Protein AF-A0A9W9YAL1-F1 (afdb_monomer_lite)

Sequence (301 aa):
MGSQQYKNELKLKDEQCEKLSRVRNELESELEELTASLFQEAHAMVRAAKVKQAAAEKRFKEANNKVDVLQAEVSALKHLVLTSTSSPGHSRGMGWRRHSTEHLSPCPDCDSYDCDAAVARFNGACLQGPRHAKNSLSEEPEVDVILFREFLQWMDERSVSHDQPFLARIYKEDVGPCLNFPNKELALAVHSAIENNTLMMETFTGKPVFRKCTLTGTSRFCLHRVKLSEKGDWYNLSRNSRVRIVAVCDFYTYVRYIQQGLVKADVTEIYWELMRLRSQMALARLGMESTVKVQRDSGHS

pLDDT: mean 82.98, std 19.13, range [31.69, 98.0]

Organism: NCBI:txid174260

Foldseek 3Di:
DVVVVVVVVVVVVVVVVVVVVVVVVVVVVVVVVVVVVVVVVVVVVVVVVVVVVVVVVVVVVVVVVVVVVVVVVVVVVVVVVVVVPPDPDDDDDDDDDDDDDDDFQADPQARDSPFPNSPPPDPDDGPCGDPPPPPPPPPDDDDDPVLLVLLVVCLVVLDPDCVRPNNVVLCVQFLVLLLDFPPPVVSVLLVVLLLVVAKDKDFDPDDFDFDQQPRHRDTDRFGMWMASHPPGDIGTHDPLNVQSSVLSSVLSVLSVCSSVVVDPDDSVVSVVVNVVSRVSRVQSSVVHHDPPPPPPPPPDD

Structure (mmCIF, N/CA/C/O backbone):
data_AF-A0A9W9YAL1-F1
#
_entry.id   AF-A0A9W9YAL1-F1
#
loop_
_atom_site.group_PDB
_atom_site.id
_atom_site.type_symbol
_atom_site.label_atom_id
_atom_site.label_alt_id
_atom_site.label_comp_id
_atom_site.label_asym_id
_atom_site.label_entity_id
_atom_site.label_seq_id
_atom_site.pdbx_PDB_ins_code
_atom_site.Cartn_x
_atom_site.Cartn_y
_atom_site.Cartn_z
_atom_site.occupancy
_atom_site.B_iso_or_equiv
_atom_site.auth_seq_id
_atom_site.auth_comp_id
_atom_site.auth_asym_id
_atom_site.auth_atom_id
_atom_site.pdbx_PDB_model_num
ATOM 1 N N . MET A 1 1 ? -18.094 -34.239 76.930 1.00 57.94 1 MET A N 1
ATOM 2 C CA . MET A 1 1 ? -17.095 -34.166 75.837 1.00 57.94 1 MET A CA 1
ATOM 3 C C . MET A 1 1 ? -17.529 -33.272 74.669 1.00 57.94 1 MET A C 1
ATOM 5 O O . MET A 1 1 ? -16.692 -32.521 74.193 1.00 57.94 1 MET A O 1
ATOM 9 N N . GLY A 1 2 ? -18.809 -33.244 74.263 1.00 68.00 2 GLY A N 1
ATOM 10 C CA . GLY A 1 2 ? -19.263 -32.416 73.126 1.00 68.00 2 GLY A CA 1
ATOM 11 C C . GLY A 1 2 ? -19.065 -30.895 73.266 1.00 68.00 2 GLY A C 1
ATOM 12 O O . GLY A 1 2 ? -18.646 -30.251 72.314 1.00 68.00 2 GLY A O 1
ATOM 13 N N . SER A 1 3 ? -19.266 -30.305 74.453 1.00 72.25 3 SER A N 1
ATOM 14 C CA . SER A 1 3 ? -19.141 -28.841 74.643 1.00 72.25 3 SER A CA 1
ATOM 15 C C . SER A 1 3 ? -17.739 -28.287 74.332 1.00 72.25 3 SER A C 1
ATOM 17 O O . SER A 1 3 ? -17.615 -27.170 73.837 1.00 72.25 3 SER A O 1
ATOM 19 N N . GLN A 1 4 ? -16.680 -29.069 74.567 1.00 77.56 4 GLN A N 1
ATOM 20 C CA . GLN A 1 4 ? -15.309 -28.629 74.298 1.00 77.56 4 GLN A CA 1
ATOM 21 C C . GLN A 1 4 ? -14.964 -28.690 72.802 1.00 77.56 4 GLN A C 1
ATOM 23 O O . GLN A 1 4 ? -14.257 -27.818 72.305 1.00 77.56 4 GLN A O 1
ATOM 28 N N . GLN A 1 5 ? -15.501 -29.675 72.075 1.00 81.44 5 GLN A N 1
ATOM 29 C CA . GLN A 1 5 ? -15.335 -29.780 70.622 1.00 81.44 5 GLN A CA 1
ATOM 30 C C . GLN A 1 5 ? -16.027 -28.622 69.898 1.00 81.44 5 GLN A C 1
ATOM 32 O O . GLN A 1 5 ? -15.392 -27.970 69.075 1.00 81.44 5 GLN A O 1
ATOM 37 N N . TYR A 1 6 ? -17.263 -28.286 70.283 1.00 86.44 6 TYR A N 1
ATOM 38 C CA . TYR A 1 6 ? -17.974 -27.129 69.725 1.00 86.44 6 TYR A CA 1
ATOM 39 C C . TYR A 1 6 ? -17.239 -25.805 69.972 1.00 86.44 6 TYR A C 1
ATOM 41 O O . TYR A 1 6 ? -17.150 -24.976 69.072 1.00 86.44 6 TYR A O 1
ATOM 49 N N . LYS A 1 7 ? -16.658 -25.607 71.164 1.00 86.88 7 LYS A N 1
ATOM 50 C CA . LYS A 1 7 ? -15.849 -24.409 71.457 1.00 86.88 7 LYS A CA 1
ATOM 51 C C . LYS A 1 7 ? -14.589 -24.322 70.594 1.00 86.88 7 LYS A C 1
ATOM 53 O O . LYS A 1 7 ? -14.208 -23.225 70.198 1.00 86.88 7 LYS A O 1
ATOM 58 N N . ASN A 1 8 ? -13.941 -25.450 70.316 1.00 86.69 8 ASN A N 1
ATOM 59 C CA . ASN A 1 8 ? -12.747 -25.482 69.474 1.00 86.69 8 ASN A CA 1
ATOM 60 C C . ASN A 1 8 ? -13.087 -25.234 67.995 1.00 86.69 8 ASN A C 1
ATOM 62 O O . ASN A 1 8 ? -12.365 -24.499 67.330 1.00 86.69 8 ASN A O 1
ATOM 66 N N . GLU A 1 9 ? -14.192 -25.794 67.492 1.00 89.75 9 GLU A N 1
ATOM 67 C CA . GLU A 1 9 ? -14.655 -25.539 66.122 1.00 89.75 9 GLU A CA 1
ATOM 68 C C . GLU A 1 9 ? -15.069 -24.074 65.928 1.00 89.75 9 GLU A C 1
ATOM 70 O O . GLU A 1 9 ? -14.710 -23.467 64.921 1.00 89.75 9 GLU A O 1
ATOM 75 N N . LEU A 1 10 ? -15.765 -23.487 66.908 1.00 92.12 10 LEU A N 1
ATOM 76 C CA . LEU A 1 10 ? -16.164 -22.081 66.859 1.00 92.12 10 LEU A CA 1
ATOM 77 C C . LEU A 1 10 ? -14.942 -21.159 66.792 1.00 92.12 10 LEU A C 1
ATOM 79 O O . LEU A 1 10 ? -14.875 -20.315 65.909 1.00 92.12 10 LEU A O 1
ATOM 83 N N . LYS A 1 11 ? -13.928 -21.400 67.635 1.00 92.75 11 LYS A N 1
ATOM 84 C CA . LYS A 1 11 ? -12.662 -20.654 67.586 1.00 92.75 11 LYS A CA 1
ATOM 85 C C . LYS A 1 11 ? -11.973 -20.750 66.228 1.00 92.75 11 LYS A C 1
ATOM 87 O O . LYS A 1 11 ? -11.487 -19.746 65.722 1.00 92.75 11 LYS A O 1
ATOM 92 N N . LEU A 1 12 ? -11.945 -21.942 65.631 1.00 92.44 12 LEU A N 1
ATOM 93 C CA . LEU A 1 12 ? -11.335 -22.131 64.316 1.00 92.44 12 LEU A CA 1
ATOM 94 C C . LEU A 1 12 ? -12.085 -21.336 63.235 1.00 92.44 12 LEU A C 1
ATOM 96 O O . LEU A 1 12 ? -11.457 -20.740 62.361 1.00 92.44 12 LEU A O 1
ATOM 100 N N . LYS A 1 13 ? -13.422 -21.309 63.300 1.00 92.25 13 LYS A N 1
ATOM 101 C CA . LYS A 1 13 ? -14.243 -20.506 62.385 1.00 92.25 13 LYS A CA 1
ATOM 102 C C . LYS A 1 13 ? -14.074 -19.009 62.625 1.00 92.25 13 LYS A C 1
ATOM 104 O O . LYS A 1 13 ? -13.952 -18.284 61.647 1.00 92.25 13 LYS A O 1
ATOM 109 N N . ASP A 1 14 ? -13.979 -18.555 63.872 1.00 94.38 14 ASP A N 1
ATOM 110 C CA . ASP A 1 14 ? -13.708 -17.149 64.198 1.00 94.38 14 ASP A CA 1
ATOM 111 C C . ASP A 1 14 ? -12.348 -16.706 63.634 1.00 94.38 14 ASP A C 1
ATOM 113 O O . ASP A 1 14 ? -12.252 -15.670 62.980 1.00 94.38 14 ASP A O 1
ATOM 117 N N . GLU A 1 15 ? -11.304 -17.531 63.775 1.00 93.75 15 GLU A N 1
ATOM 118 C CA . GLU A 1 15 ? -9.986 -17.266 63.182 1.00 93.75 15 GLU A CA 1
ATOM 119 C C . GLU A 1 15 ? -10.023 -17.217 61.646 1.00 93.75 15 GLU A C 1
ATOM 121 O O . GLU A 1 15 ? -9.304 -16.428 61.026 1.00 93.75 15 GLU A O 1
ATOM 126 N N . GLN A 1 16 ? -10.841 -18.059 61.009 1.00 92.56 16 GLN A N 1
ATOM 127 C CA . GLN A 1 16 ? -11.041 -18.024 59.559 1.00 92.56 16 GLN A CA 1
ATOM 128 C C . GLN A 1 16 ? -11.813 -16.776 59.120 1.00 92.56 16 GLN A C 1
ATOM 130 O O . GLN A 1 16 ? -11.418 -16.140 58.144 1.00 92.56 16 GLN A O 1
ATOM 135 N N . CYS A 1 17 ? -12.862 -16.392 59.848 1.00 94.50 17 CYS A N 1
ATOM 136 C CA . CYS A 1 17 ? -13.615 -15.164 59.609 1.00 94.50 17 CYS A CA 1
ATOM 137 C C . CYS A 1 17 ? -12.719 -13.927 59.734 1.00 94.50 17 CYS A C 1
ATOM 139 O O . CYS A 1 17 ? -12.764 -13.055 58.870 1.00 94.50 17 CYS A O 1
ATOM 141 N N . GLU A 1 18 ? -11.847 -13.881 60.742 1.00 95.88 18 GLU A N 1
ATOM 142 C CA . GLU A 1 18 ? -10.863 -12.809 60.915 1.00 95.88 18 GLU A CA 1
ATOM 143 C C . GLU A 1 18 ? -9.882 -12.730 59.740 1.00 95.88 18 GLU A C 1
ATOM 145 O O . GLU A 1 18 ? -9.622 -11.648 59.212 1.00 95.88 18 GLU A O 1
ATOM 150 N N . LYS A 1 19 ? -9.370 -13.874 59.267 1.00 95.31 19 LYS A N 1
ATOM 151 C CA . LYS A 1 19 ? -8.487 -13.915 58.088 1.00 95.31 19 LYS A CA 1
ATOM 152 C C . LYS A 1 19 ? -9.197 -13.424 56.828 1.00 95.31 19 LYS A C 1
ATOM 154 O O . LYS A 1 19 ? -8.641 -12.603 56.105 1.00 95.31 19 LYS A O 1
ATOM 159 N N . LEU A 1 20 ? -10.421 -13.888 56.581 1.00 95.31 20 LEU A N 1
ATOM 160 C CA . LEU A 1 20 ? -11.216 -13.457 55.428 1.00 95.31 20 LEU A CA 1
ATOM 161 C C . LEU A 1 20 ? -11.583 -11.969 55.507 1.00 95.31 20 LEU A C 1
ATOM 163 O O . LEU A 1 20 ? -11.564 -11.287 54.487 1.00 95.31 20 LEU A O 1
ATOM 167 N N . SER A 1 21 ? -11.861 -11.451 56.706 1.00 95.88 21 SER A N 1
ATOM 168 C CA . SER A 1 21 ? -12.130 -10.027 56.936 1.00 95.88 21 SER A CA 1
ATOM 169 C C . SER A 1 21 ? -10.921 -9.157 56.576 1.00 95.88 21 SER A C 1
ATOM 171 O O . SER A 1 21 ? -11.086 -8.132 55.919 1.00 95.88 21 SER A O 1
ATOM 173 N N . ARG A 1 22 ? -9.698 -9.589 56.922 1.00 95.50 22 ARG A N 1
ATOM 174 C CA . ARG A 1 22 ? -8.461 -8.879 56.544 1.00 95.50 22 ARG A CA 1
ATOM 175 C C . ARG A 1 22 ? -8.252 -8.850 55.036 1.00 95.50 22 ARG A C 1
ATOM 177 O O . ARG A 1 22 ? -8.077 -7.772 54.486 1.00 95.50 22 ARG A O 1
ATOM 184 N N . VAL A 1 23 ? -8.356 -10.007 54.378 1.00 96.75 23 VAL A N 1
ATOM 185 C CA . VAL A 1 23 ? -8.204 -10.102 52.916 1.00 96.75 23 VAL A CA 1
ATOM 186 C C . VAL A 1 23 ? -9.246 -9.242 52.201 1.00 96.75 23 VAL A C 1
ATOM 188 O O . VAL A 1 23 ? -8.916 -8.551 51.244 1.00 96.75 23 VAL A O 1
ATOM 191 N N . ARG A 1 24 ? -10.500 -9.232 52.675 1.00 96.88 24 ARG A N 1
ATOM 192 C CA . ARG A 1 24 ? -11.536 -8.352 52.117 1.00 96.88 24 ARG A CA 1
ATOM 193 C C . ARG A 1 24 ? -11.133 -6.880 52.226 1.00 96.88 24 ARG A C 1
ATOM 195 O O . ARG A 1 24 ? -11.247 -6.173 51.236 1.00 96.88 24 ARG A O 1
ATOM 202 N N . ASN A 1 25 ? -10.676 -6.434 53.395 1.00 96.69 25 ASN A N 1
ATOM 203 C CA . ASN A 1 25 ? -10.306 -5.033 53.606 1.00 96.69 25 ASN A CA 1
ATOM 204 C C . ASN A 1 25 ? -9.080 -4.624 52.765 1.00 96.69 25 ASN A C 1
ATOM 206 O O . ASN A 1 25 ? -9.031 -3.503 52.273 1.00 96.69 25 ASN A O 1
ATOM 210 N N . GLU A 1 26 ? -8.106 -5.522 52.583 1.00 96.56 26 GLU A N 1
ATOM 211 C CA . GLU A 1 26 ? -6.955 -5.294 51.695 1.00 96.56 26 GLU A CA 1
ATOM 212 C C . GLU A 1 26 ? -7.410 -5.119 50.241 1.00 96.56 26 GLU A C 1
ATOM 214 O O . GLU A 1 26 ? -7.063 -4.130 49.601 1.00 96.56 26 GLU A O 1
ATOM 219 N N . LEU A 1 27 ? -8.265 -6.021 49.748 1.00 97.19 27 LEU A N 1
ATOM 220 C CA . LEU A 1 27 ? -8.826 -5.921 48.399 1.00 97.19 27 LEU A CA 1
ATOM 221 C C . LEU A 1 27 ? -9.694 -4.668 48.213 1.00 97.19 27 LEU A C 1
ATOM 223 O O . LEU A 1 27 ? -9.682 -4.071 47.141 1.00 97.19 27 LEU A O 1
ATOM 227 N N . GLU A 1 28 ? -10.450 -4.266 49.235 1.00 96.25 28 GLU A N 1
ATOM 228 C CA . GLU A 1 28 ? -11.254 -3.040 49.212 1.00 96.25 28 GLU A CA 1
ATOM 229 C C . GLU A 1 28 ? -10.358 -1.799 49.090 1.00 96.25 28 GLU A C 1
ATOM 231 O O . GLU A 1 28 ? -10.609 -0.954 48.235 1.00 96.25 28 GLU A O 1
ATOM 236 N N . SER A 1 29 ? -9.247 -1.753 49.833 1.00 96.31 29 SER A N 1
ATOM 237 C CA . SER A 1 29 ? -8.246 -0.684 49.722 1.00 96.31 29 SER A CA 1
ATOM 238 C C . SER A 1 29 ? -7.600 -0.632 48.333 1.00 96.31 29 SER A C 1
ATOM 240 O O . SER A 1 29 ? -7.497 0.441 47.742 1.00 96.31 29 SER A O 1
ATOM 242 N N . GLU A 1 30 ? -7.195 -1.776 47.775 1.00 97.31 30 GLU A N 1
ATOM 243 C CA . GLU A 1 30 ? -6.612 -1.832 46.425 1.00 97.31 30 GLU A CA 1
ATOM 244 C C . GLU A 1 30 ? -7.613 -1.380 45.350 1.00 97.31 30 GLU A C 1
ATOM 246 O O . GLU A 1 30 ? -7.251 -0.681 44.398 1.00 97.31 30 GLU A O 1
ATOM 251 N N . LEU A 1 31 ? -8.889 -1.745 45.505 1.00 97.00 31 LEU A N 1
ATOM 252 C CA . LEU A 1 31 ? -9.955 -1.303 44.609 1.00 97.00 31 LEU A CA 1
ATOM 253 C C . LEU A 1 31 ? -10.195 0.203 44.707 1.00 97.00 31 LEU A C 1
ATOM 255 O O . LEU A 1 31 ? -10.389 0.847 43.673 1.00 97.00 31 LEU A O 1
ATOM 259 N N . GLU A 1 32 ? -10.173 0.776 45.909 1.00 96.00 32 GLU A N 1
ATOM 260 C CA . GLU A 1 32 ? -10.294 2.221 46.109 1.00 96.00 32 GLU A CA 1
ATOM 261 C C . GLU A 1 32 ? -9.128 2.979 45.460 1.00 96.00 32 GLU A C 1
ATOM 263 O O . GLU A 1 32 ? -9.357 3.946 44.726 1.00 96.00 32 GLU A O 1
ATOM 268 N N . GLU A 1 33 ? -7.893 2.508 45.643 1.00 95.75 33 GLU A N 1
ATOM 269 C CA . GLU A 1 33 ? -6.698 3.101 45.032 1.00 95.75 33 GLU A CA 1
ATOM 270 C C . GLU A 1 33 ? -6.738 3.035 43.501 1.00 95.75 33 GLU A C 1
ATOM 272 O O . GLU A 1 33 ? -6.516 4.045 42.820 1.00 95.75 33 GLU A O 1
ATOM 277 N N . LEU A 1 34 ? -7.084 1.870 42.942 1.00 97.19 34 LEU A N 1
ATOM 278 C CA . LEU A 1 34 ? -7.224 1.704 41.497 1.00 97.19 34 LEU A CA 1
ATOM 279 C C . LEU A 1 34 ? -8.329 2.611 40.944 1.00 97.19 34 LEU A C 1
ATOM 281 O O . LEU A 1 34 ? -8.146 3.264 39.915 1.00 97.19 34 LEU A O 1
ATOM 285 N N . THR A 1 35 ? -9.461 2.694 41.642 1.00 96.25 35 THR A N 1
ATOM 286 C CA . THR A 1 35 ? -10.585 3.550 41.252 1.00 96.25 35 THR A CA 1
ATOM 287 C C . THR A 1 35 ? -10.174 5.023 41.253 1.00 96.25 35 THR A C 1
ATOM 289 O O . THR A 1 35 ? -10.451 5.740 40.288 1.00 96.25 35 THR A O 1
ATOM 292 N N . ALA A 1 36 ? -9.448 5.476 42.279 1.00 95.44 36 ALA A N 1
ATOM 293 C CA . ALA A 1 36 ? -8.921 6.835 42.345 1.00 95.44 36 ALA A CA 1
ATOM 294 C C . ALA A 1 36 ? -7.945 7.134 41.194 1.00 95.44 36 ALA A C 1
ATOM 296 O O . ALA A 1 36 ? -8.048 8.188 40.558 1.00 95.44 36 ALA A O 1
ATOM 297 N N . SER A 1 37 ? -7.043 6.198 40.879 1.00 97.06 37 SER A N 1
ATOM 298 C CA . SER A 1 37 ? -6.094 6.328 39.767 1.00 97.06 37 SER A CA 1
ATOM 299 C C . SER A 1 37 ? -6.805 6.435 38.412 1.00 97.06 37 SER A C 1
ATOM 301 O O . SER A 1 37 ? -6.508 7.335 37.622 1.00 97.06 37 SER A O 1
ATOM 303 N N . LEU A 1 38 ? -7.818 5.598 38.170 1.00 96.69 38 LEU A N 1
ATOM 304 C CA . LEU A 1 38 ? -8.611 5.637 36.938 1.00 96.69 38 LEU A CA 1
ATOM 305 C C . LEU A 1 38 ? -9.351 6.968 36.762 1.00 96.69 38 LEU A C 1
ATOM 307 O O . LEU A 1 38 ? -9.370 7.518 35.657 1.00 96.69 38 LEU A O 1
ATOM 311 N N . PHE A 1 39 ? -9.926 7.525 37.833 1.00 97.56 39 PHE A N 1
ATOM 312 C CA . PHE A 1 39 ? -10.569 8.840 37.765 1.00 97.56 39 PHE A CA 1
ATOM 313 C C . PHE A 1 39 ? -9.569 9.957 37.464 1.00 97.56 39 PHE A C 1
ATOM 315 O O . PHE A 1 39 ? -9.858 10.834 36.645 1.00 97.56 39 PHE A O 1
ATOM 322 N N . GLN A 1 40 ? -8.385 9.929 38.080 1.00 96.31 40 GLN A N 1
ATOM 323 C CA . GLN A 1 40 ? -7.336 10.913 37.808 1.00 96.31 40 GLN A CA 1
ATOM 324 C C . GLN A 1 40 ? -6.886 10.869 36.343 1.00 96.31 40 GLN A C 1
ATOM 326 O O . GLN A 1 40 ? -6.791 11.923 35.706 1.00 96.31 40 GLN A O 1
ATOM 331 N N . GLU A 1 41 ? -6.692 9.671 35.789 1.00 96.69 41 GLU A N 1
ATOM 332 C CA . GLU A 1 41 ? -6.293 9.485 34.393 1.00 96.69 41 GLU A CA 1
ATOM 333 C C . GLU A 1 41 ? -7.396 9.937 33.426 1.00 96.69 41 GLU A C 1
ATOM 335 O O . GLU A 1 41 ? -7.144 10.693 32.485 1.00 96.69 41 GLU A O 1
ATOM 340 N N . ALA A 1 42 ? -8.656 9.586 33.701 1.00 95.25 42 ALA A N 1
ATOM 341 C CA . ALA A 1 42 ? -9.794 10.062 32.919 1.00 95.25 42 ALA A CA 1
ATOM 342 C C . ALA A 1 42 ? -9.882 11.599 32.918 1.00 95.25 42 ALA A C 1
ATOM 344 O O . ALA A 1 42 ? -10.036 12.224 31.863 1.00 95.25 42 ALA A O 1
ATOM 345 N N . HIS A 1 43 ? -9.710 12.239 34.079 1.00 96.12 43 HIS A N 1
ATOM 346 C CA . HIS A 1 43 ? -9.665 13.697 34.174 1.00 96.12 43 HIS A CA 1
ATOM 347 C C . HIS A 1 43 ? -8.459 14.302 33.442 1.00 96.12 43 HIS A C 1
ATOM 349 O O . HIS A 1 43 ? -8.580 15.386 32.861 1.00 96.12 43 HIS A O 1
ATOM 355 N N . ALA A 1 44 ? -7.299 13.642 33.445 1.00 96.56 44 ALA A N 1
ATOM 356 C CA . ALA A 1 44 ? -6.129 14.072 32.685 1.00 96.56 44 ALA A CA 1
ATOM 357 C C . ALA A 1 44 ? -6.395 14.030 31.172 1.00 96.56 44 ALA A C 1
ATOM 359 O O . ALA A 1 44 ? -6.188 15.042 30.495 1.00 96.56 44 ALA A O 1
ATOM 360 N N . MET A 1 45 ? -6.952 12.929 30.662 1.00 95.25 45 MET A N 1
ATOM 361 C CA . MET A 1 45 ? -7.326 12.790 29.251 1.00 95.25 45 MET A CA 1
ATOM 362 C C . MET A 1 45 ? -8.341 13.852 28.813 1.00 95.25 45 MET A C 1
ATOM 364 O O . MET A 1 45 ? -8.156 14.502 27.781 1.00 95.25 45 MET A O 1
ATOM 368 N N . VAL A 1 46 ? -9.382 14.100 29.617 1.00 97.50 46 VAL A N 1
ATOM 369 C CA . VAL A 1 46 ? -10.398 15.124 29.311 1.00 97.50 46 VAL A CA 1
ATOM 370 C C . VAL A 1 46 ? -9.786 16.525 29.283 1.00 97.50 46 VAL A C 1
ATOM 372 O O . VAL A 1 46 ? -10.098 17.318 28.392 1.00 97.50 46 VAL A O 1
ATOM 375 N N . ARG A 1 47 ? -8.891 16.852 30.223 1.00 96.19 47 ARG A N 1
ATOM 376 C CA . ARG A 1 47 ? -8.185 18.143 30.211 1.00 96.19 47 ARG A CA 1
ATOM 377 C C . ARG A 1 47 ? -7.307 18.287 28.972 1.00 96.19 47 ARG A C 1
ATOM 379 O O . ARG A 1 47 ? -7.363 19.328 28.322 1.00 96.19 47 ARG A O 1
ATOM 386 N N . ALA A 1 48 ? -6.551 17.251 28.612 1.00 95.56 48 ALA A N 1
ATOM 387 C CA . ALA A 1 48 ? -5.718 17.259 27.414 1.00 95.56 48 ALA A CA 1
ATOM 388 C C . ALA A 1 48 ? -6.554 17.469 26.139 1.00 95.56 48 ALA A C 1
ATOM 390 O O . ALA A 1 48 ? -6.186 18.281 25.288 1.00 95.56 48 ALA A O 1
ATOM 391 N N . ALA A 1 49 ? -7.710 16.807 26.034 1.00 94.38 49 ALA A N 1
ATOM 392 C CA . ALA A 1 49 ? -8.643 16.995 24.926 1.00 94.38 49 ALA A CA 1
ATOM 393 C C . ALA A 1 49 ? -9.190 18.431 24.868 1.00 94.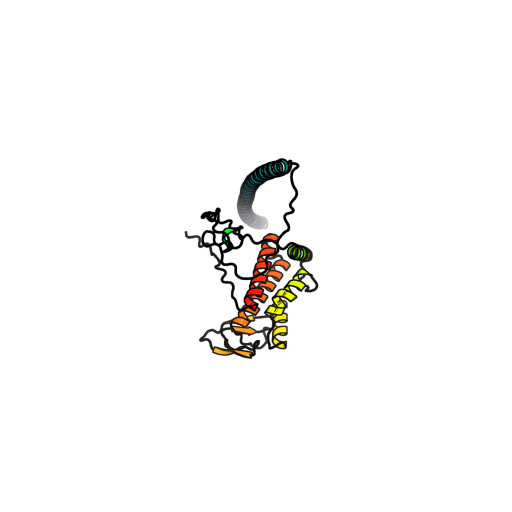38 49 ALA A C 1
ATOM 395 O O . ALA A 1 49 ? -9.152 19.052 23.807 1.00 94.38 49 ALA A O 1
ATOM 396 N N . LYS A 1 50 ? -9.609 19.003 26.007 1.00 95.12 50 LYS A N 1
ATOM 397 C CA . LYS A 1 50 ? -10.097 20.394 26.076 1.00 95.12 50 LYS A CA 1
ATOM 398 C C . LYS A 1 50 ? -9.032 21.417 25.679 1.00 95.12 50 LYS A C 1
ATOM 400 O O . LYS A 1 50 ? -9.339 22.369 24.970 1.00 95.12 50 LYS A O 1
ATOM 405 N N . VAL A 1 51 ? -7.780 21.219 26.095 1.00 96.75 51 VAL A N 1
ATOM 406 C CA . VAL A 1 51 ? -6.666 22.099 25.698 1.00 96.75 51 VAL A CA 1
ATOM 407 C C . VAL A 1 51 ? -6.430 22.030 24.188 1.00 96.75 51 VAL A C 1
ATOM 409 O O . VAL A 1 51 ? -6.287 23.069 23.541 1.00 96.75 51 VAL A O 1
ATOM 412 N N . LYS A 1 52 ? -6.437 20.824 23.605 1.00 95.62 52 LYS A N 1
ATOM 413 C CA . LYS A 1 52 ? -6.310 20.646 22.150 1.00 95.62 52 LYS A CA 1
ATOM 414 C C . LYS A 1 52 ? -7.473 21.293 21.394 1.00 95.62 52 LYS A C 1
ATOM 416 O O . LYS A 1 52 ? -7.229 21.980 20.405 1.00 95.62 52 LYS A O 1
ATOM 421 N N . GLN A 1 53 ? -8.702 21.132 21.885 1.00 95.31 53 GLN A N 1
ATOM 422 C CA . GLN A 1 53 ? -9.892 21.760 21.311 1.00 95.31 53 GLN A CA 1
ATOM 423 C C . GLN A 1 53 ? -9.780 23.290 21.324 1.00 95.31 53 GLN A C 1
ATOM 425 O O . GLN A 1 53 ? -9.922 23.916 20.278 1.00 95.31 53 GLN A O 1
ATOM 430 N N . ALA A 1 54 ? -9.430 23.893 22.464 1.00 95.88 54 ALA A N 1
ATOM 431 C CA . ALA A 1 54 ? -9.273 25.343 22.574 1.00 95.88 54 ALA A CA 1
ATOM 432 C C . ALA A 1 54 ? -8.184 25.890 21.628 1.00 95.88 54 ALA A C 1
ATOM 434 O O . ALA A 1 54 ? -8.345 26.951 21.021 1.00 95.88 54 ALA A O 1
ATOM 435 N N . ALA A 1 55 ? -7.078 25.156 21.457 1.00 95.12 55 ALA A N 1
ATOM 436 C CA . ALA A 1 55 ? -6.029 25.525 20.510 1.00 95.12 55 ALA A CA 1
ATOM 437 C C . ALA A 1 55 ? -6.505 25.443 19.047 1.00 95.12 55 ALA A C 1
ATOM 439 O O . ALA A 1 55 ? -6.166 26.315 18.244 1.00 95.12 55 ALA A O 1
ATOM 440 N N . ALA A 1 56 ? -7.292 24.421 18.699 1.00 94.00 56 ALA A N 1
ATOM 441 C CA . ALA A 1 56 ? -7.871 24.268 17.367 1.00 94.00 56 ALA A CA 1
ATOM 442 C C . ALA A 1 56 ? -8.900 25.370 17.061 1.00 94.00 56 ALA A C 1
ATOM 444 O O . ALA A 1 56 ? -8.815 26.001 16.010 1.00 94.00 56 ALA A O 1
ATOM 445 N N . GLU A 1 57 ? -9.800 25.675 18.000 1.00 96.56 57 GLU A N 1
ATOM 446 C CA . GLU A 1 57 ? -10.788 26.756 17.872 1.00 96.56 57 GLU A CA 1
ATOM 447 C C . GLU A 1 57 ? -10.118 28.124 17.688 1.00 96.56 57 GLU A C 1
ATOM 449 O O . GLU A 1 57 ? -10.539 28.923 16.847 1.00 96.56 57 GLU A O 1
ATOM 454 N N . LYS A 1 58 ? -9.021 28.386 18.412 1.00 97.19 58 LYS A N 1
ATOM 455 C CA . LYS A 1 58 ? -8.236 29.613 18.234 1.00 97.19 58 LYS A CA 1
ATOM 456 C C . LYS A 1 58 ? -7.658 29.715 16.819 1.00 97.19 58 LYS A C 1
ATOM 458 O O . LYS A 1 58 ? -7.822 30.749 16.174 1.00 97.19 58 LYS A O 1
ATOM 463 N N . ARG A 1 59 ? -7.020 28.649 16.322 1.00 94.00 59 ARG A N 1
ATOM 464 C CA . ARG A 1 59 ? -6.455 28.615 14.959 1.00 94.00 59 ARG A CA 1
ATOM 465 C C . ARG A 1 59 ? -7.534 28.764 13.891 1.00 94.00 59 ARG A C 1
ATOM 467 O O . ARG A 1 59 ? -7.324 29.483 12.920 1.00 94.00 59 ARG A O 1
ATOM 474 N N . PHE A 1 60 ? -8.691 28.135 14.091 1.00 96.06 60 PHE A N 1
ATOM 475 C CA . PHE A 1 60 ? -9.840 28.278 13.202 1.00 96.06 60 PHE A CA 1
ATOM 476 C C . PHE A 1 60 ? -10.297 29.736 13.122 1.00 96.06 60 PHE A C 1
ATOM 478 O O . PHE A 1 60 ? -10.454 30.270 12.028 1.00 96.06 60 PHE A O 1
ATOM 485 N N . LYS A 1 61 ? -10.425 30.417 14.267 1.00 97.12 61 LYS A N 1
ATOM 486 C CA . LYS A 1 61 ? -10.801 31.834 14.305 1.00 97.12 61 LYS A CA 1
ATOM 487 C C . LYS A 1 61 ? -9.772 32.728 13.605 1.00 97.12 61 LYS A C 1
ATOM 489 O O . LYS A 1 61 ? -10.149 33.623 12.857 1.00 97.12 61 LYS A O 1
ATOM 494 N N . GLU A 1 62 ? -8.481 32.480 13.814 1.00 95.88 62 GLU A N 1
ATOM 495 C CA . GLU A 1 62 ? -7.408 33.220 13.136 1.00 95.88 62 GLU A CA 1
ATOM 496 C C . GLU A 1 62 ? -7.427 33.007 11.615 1.00 95.88 62 GLU A C 1
ATOM 498 O O . GLU A 1 62 ? -7.267 33.967 10.862 1.00 95.88 62 GLU A O 1
ATOM 503 N N . ALA A 1 63 ? -7.649 31.774 11.156 1.00 94.19 63 ALA A N 1
ATOM 504 C CA . ALA A 1 63 ? -7.778 31.461 9.737 1.00 94.19 63 ALA A CA 1
ATOM 505 C C . ALA A 1 63 ? -9.035 32.096 9.126 1.00 94.19 63 ALA A C 1
ATOM 507 O O . ALA A 1 63 ? -8.946 32.705 8.062 1.00 94.19 63 ALA A O 1
ATOM 508 N N . ASN A 1 64 ? -10.176 32.036 9.819 1.00 95.25 64 ASN A N 1
ATOM 509 C CA . ASN A 1 64 ? -11.415 32.662 9.364 1.00 95.25 64 ASN A CA 1
ATOM 510 C C . ASN A 1 64 ? -11.251 34.179 9.206 1.00 95.25 64 ASN A C 1
ATOM 512 O O . ASN A 1 64 ? -11.601 34.728 8.169 1.00 95.25 64 ASN A O 1
ATOM 516 N N . ASN A 1 65 ? -10.612 34.841 10.176 1.00 96.31 65 ASN A N 1
ATOM 517 C CA . ASN A 1 65 ? -10.319 36.271 10.076 1.00 96.31 65 ASN A CA 1
ATOM 518 C C . ASN A 1 65 ? -9.446 36.602 8.849 1.00 96.31 65 ASN A C 1
ATOM 520 O O . ASN A 1 65 ? -9.635 37.644 8.227 1.00 96.31 65 ASN A O 1
ATOM 524 N N . LYS A 1 66 ? -8.489 35.735 8.478 1.00 95.50 66 LYS A N 1
ATOM 525 C CA . LYS A 1 66 ? -7.684 35.921 7.256 1.00 95.50 66 LYS A CA 1
ATOM 526 C C . LYS A 1 66 ? -8.529 35.782 5.993 1.00 95.50 66 LYS A C 1
ATOM 528 O O . LYS A 1 66 ? -8.341 36.563 5.066 1.00 95.50 66 LYS A O 1
ATOM 533 N N . VAL A 1 67 ? -9.449 34.816 5.959 1.00 95.75 67 VAL A N 1
ATOM 534 C CA . VAL A 1 67 ? -10.393 34.649 4.843 1.00 95.75 67 VAL A CA 1
ATOM 535 C C . VAL A 1 67 ? -11.255 35.899 4.686 1.00 95.75 67 VAL A C 1
ATOM 537 O O . VAL A 1 67 ? -11.361 36.407 3.575 1.00 95.75 67 VAL A O 1
ATOM 540 N N . ASP A 1 68 ? -11.783 36.451 5.781 1.00 94.19 68 ASP A N 1
ATOM 541 C CA . ASP A 1 68 ? -12.602 37.669 5.746 1.00 94.19 68 ASP A CA 1
ATOM 542 C C . ASP A 1 68 ? -11.829 38.871 5.172 1.00 94.19 68 ASP A C 1
ATOM 544 O O . ASP A 1 68 ? -12.347 39.603 4.325 1.00 94.19 68 ASP A O 1
ATOM 548 N N . VAL A 1 69 ? -10.563 39.046 5.576 1.00 96.25 69 VAL A N 1
ATOM 549 C CA . VAL A 1 69 ? -9.682 40.102 5.044 1.00 96.25 69 VAL A CA 1
ATOM 550 C C . VAL A 1 69 ? -9.429 39.906 3.550 1.00 96.25 69 VAL A C 1
ATOM 552 O O . VAL A 1 69 ? -9.645 40.830 2.767 1.00 96.25 69 VAL A O 1
ATOM 555 N N . LEU A 1 70 ? -9.036 38.700 3.131 1.00 94.56 70 LEU A N 1
ATOM 556 C CA . LEU A 1 70 ? -8.785 38.398 1.719 1.00 94.56 70 LEU A CA 1
ATOM 557 C C . LEU A 1 70 ? -10.047 38.574 0.869 1.00 94.56 70 LEU A C 1
ATOM 559 O O . LEU A 1 70 ? -9.986 39.072 -0.254 1.00 94.56 70 LEU A O 1
ATOM 563 N N . GLN A 1 71 ? -11.211 38.209 1.400 1.00 93.50 71 GLN A N 1
ATOM 564 C CA . GLN A 1 71 ? -12.480 38.383 0.707 1.00 93.50 71 GLN A CA 1
ATOM 565 C C . GLN A 1 71 ? -12.831 39.867 0.532 1.00 93.50 71 GLN A C 1
ATOM 567 O O . GLN A 1 71 ? -13.308 40.258 -0.539 1.00 93.50 71 GLN A O 1
ATOM 572 N N . ALA A 1 72 ? -12.536 40.706 1.530 1.00 94.56 72 ALA A N 1
ATOM 573 C CA . ALA A 1 72 ? -12.664 42.157 1.417 1.00 94.56 72 ALA A CA 1
ATOM 574 C C . ALA A 1 72 ? -11.698 42.742 0.368 1.00 94.56 72 ALA A C 1
ATOM 576 O O . ALA A 1 72 ? -12.122 43.545 -0.465 1.00 94.56 72 ALA A O 1
ATOM 577 N N . GLU A 1 73 ? -10.438 42.296 0.341 1.00 91.31 73 GLU A N 1
ATOM 578 C CA . GLU A 1 73 ? -9.445 42.714 -0.660 1.00 91.31 73 GLU A CA 1
ATOM 579 C C . GLU A 1 73 ? -9.867 42.330 -2.083 1.00 91.31 73 GLU A C 1
ATOM 581 O O . GLU A 1 73 ? -9.874 43.173 -2.982 1.00 91.31 73 GLU A O 1
ATOM 586 N N . VAL A 1 74 ? -10.299 41.082 -2.292 1.00 95.19 74 VAL A N 1
ATOM 587 C CA . VAL A 1 74 ? -10.812 40.610 -3.587 1.00 95.19 74 VAL A CA 1
ATOM 588 C C . VAL A 1 74 ? -12.034 41.419 -4.016 1.00 95.19 74 VAL A C 1
ATOM 590 O O . VAL A 1 74 ? -12.156 41.771 -5.190 1.00 95.19 74 VAL A O 1
ATOM 593 N N . SER A 1 75 ? -12.940 41.737 -3.090 1.00 90.88 75 SER A N 1
ATOM 594 C CA . SER A 1 75 ? -14.107 42.572 -3.383 1.00 90.88 75 SER A CA 1
ATOM 595 C C . SER A 1 75 ? -13.701 43.991 -3.802 1.00 90.88 75 SER A C 1
ATOM 597 O O . SER A 1 75 ? -14.224 44.513 -4.790 1.00 90.88 75 SER A O 1
ATOM 599 N N . ALA A 1 76 ? -12.734 44.600 -3.111 1.00 92.12 76 ALA A N 1
ATOM 600 C CA . ALA A 1 76 ? -12.210 45.920 -3.458 1.00 92.12 76 ALA A CA 1
ATOM 601 C C . ALA A 1 76 ? -11.511 45.920 -4.829 1.00 92.12 76 ALA A C 1
ATOM 603 O O . ALA A 1 76 ? -11.774 46.792 -5.660 1.00 92.12 76 ALA A O 1
ATOM 604 N N . LEU A 1 77 ? -10.691 44.902 -5.112 1.00 88.94 77 LEU A N 1
ATOM 605 C CA . LEU A 1 77 ? -10.029 44.730 -6.407 1.00 88.94 77 LEU A CA 1
ATOM 606 C C . LEU A 1 77 ? -11.039 44.532 -7.542 1.00 88.94 77 LEU A C 1
ATOM 608 O O . LEU A 1 77 ? -10.916 45.169 -8.587 1.00 88.94 77 LEU A O 1
ATOM 612 N N . LYS A 1 78 ? -12.082 43.717 -7.335 1.00 90.44 78 LYS A N 1
ATOM 613 C CA . LYS A 1 78 ? -13.182 43.569 -8.304 1.00 90.44 78 LYS A CA 1
ATOM 614 C C . LYS A 1 78 ? -13.858 44.908 -8.596 1.00 90.44 78 LYS A C 1
ATOM 616 O O . LYS A 1 78 ? -14.150 45.197 -9.755 1.00 90.44 78 LYS A O 1
ATOM 621 N N . HIS A 1 79 ? -14.077 45.736 -7.576 1.00 84.00 79 HIS A N 1
ATOM 622 C CA . HIS A 1 79 ? -14.681 47.056 -7.752 1.00 84.00 79 HIS A CA 1
ATOM 623 C C . HIS A 1 79 ? -13.782 48.014 -8.554 1.00 84.00 79 HIS A C 1
ATOM 625 O O . HIS A 1 79 ? -14.266 48.714 -9.445 1.00 84.00 79 HIS A O 1
ATOM 631 N N . LEU A 1 80 ? -12.467 48.001 -8.310 1.00 79.31 80 LEU A N 1
ATOM 632 C CA . LEU A 1 80 ? -11.495 48.775 -9.094 1.00 79.31 80 LEU A CA 1
ATOM 633 C C . LEU A 1 80 ? -11.447 48.335 -10.563 1.00 79.31 80 LEU A C 1
ATOM 635 O O . LEU A 1 80 ? -11.403 49.177 -11.457 1.00 79.31 80 LEU A O 1
ATOM 639 N N . VAL A 1 81 ? -11.507 47.030 -10.834 1.00 81.44 81 VAL A N 1
ATOM 640 C CA . VAL A 1 81 ? -11.542 46.507 -12.210 1.00 81.44 81 VAL A CA 1
ATOM 641 C C . VAL A 1 81 ? -12.822 46.942 -12.928 1.00 81.44 81 VAL A C 1
ATOM 643 O O . VAL A 1 81 ? -12.750 47.456 -14.041 1.00 81.44 81 VAL A O 1
ATOM 646 N N . LEU A 1 82 ? -13.984 46.809 -12.281 1.00 75.25 82 LEU A N 1
ATOM 647 C CA . LEU A 1 82 ? -15.273 47.197 -12.865 1.00 75.25 82 LEU A CA 1
ATOM 648 C C . LEU A 1 82 ? -15.351 48.707 -13.155 1.00 75.25 82 LEU A C 1
ATOM 650 O O . LEU A 1 82 ? -15.783 49.108 -14.240 1.00 75.25 82 LEU A O 1
ATOM 654 N N . THR A 1 83 ? -14.881 49.550 -12.231 1.00 69.25 83 THR A N 1
ATOM 655 C CA . THR A 1 83 ? -14.838 51.010 -12.435 1.00 69.25 83 THR A CA 1
ATOM 656 C C . THR A 1 83 ? -13.837 51.412 -13.525 1.00 69.25 83 THR A C 1
ATOM 658 O O . THR A 1 83 ? -14.158 52.269 -14.346 1.00 69.25 83 THR A O 1
ATOM 661 N N . SER A 1 84 ? -12.694 50.724 -13.639 1.00 55.53 84 SER A N 1
ATOM 662 C CA . SER A 1 84 ? -11.709 50.952 -14.715 1.00 55.53 84 SER A CA 1
ATOM 663 C C . SER A 1 84 ? -12.212 50.544 -16.106 1.00 55.53 84 SER A C 1
ATOM 665 O O . SER A 1 84 ? -11.748 51.080 -17.109 1.00 55.53 84 SER A O 1
ATOM 667 N N . THR A 1 85 ? -13.177 49.622 -16.196 1.00 53.34 85 THR A N 1
ATOM 668 C CA . THR A 1 85 ? -13.792 49.207 -17.474 1.00 53.34 85 THR A CA 1
ATOM 669 C C . THR A 1 85 ? -14.985 50.068 -17.910 1.00 53.34 85 THR A C 1
ATOM 671 O O . THR A 1 85 ? -15.566 49.829 -18.967 1.00 53.34 85 THR A O 1
ATOM 674 N N . SER A 1 86 ? -15.336 51.105 -17.143 1.00 38.75 86 SER A N 1
ATOM 675 C CA . SER A 1 86 ? -16.439 52.026 -17.448 1.00 38.75 86 SER A CA 1
ATOM 676 C C . SER A 1 86 ? -15.935 53.274 -18.188 1.00 38.75 86 SER A C 1
ATOM 678 O O . SER A 1 86 ? -16.029 54.392 -17.691 1.00 38.75 86 SER A O 1
ATOM 680 N N . SER A 1 87 ? -15.352 53.107 -19.375 1.00 40.34 87 SER A N 1
ATOM 681 C CA . SER A 1 87 ? -15.101 54.225 -20.297 1.00 40.34 87 SER A CA 1
ATOM 682 C C . SER A 1 87 ? -15.463 53.813 -21.726 1.00 40.34 87 SER A C 1
ATOM 684 O O . SER A 1 87 ? -14.906 52.839 -22.237 1.00 40.34 87 SER A O 1
ATOM 686 N N . PRO A 1 88 ? -16.405 54.509 -22.391 1.00 45.50 88 PRO A N 1
ATOM 687 C CA . PRO A 1 88 ? -16.780 54.205 -23.762 1.00 45.50 88 PRO A CA 1
ATOM 688 C C . PRO A 1 88 ? -15.726 54.798 -24.699 1.00 45.50 88 PRO A C 1
ATOM 690 O O . PRO A 1 88 ? -15.735 55.992 -24.987 1.00 45.50 88 PRO A O 1
ATOM 693 N N . GLY A 1 89 ? -14.790 53.976 -25.169 1.00 39.81 89 GLY A N 1
ATOM 694 C CA . GLY A 1 89 ? -13.778 54.455 -26.104 1.00 39.81 89 GLY A CA 1
ATOM 695 C C . GLY A 1 89 ? -12.840 53.374 -26.618 1.00 39.81 89 GLY A C 1
ATOM 696 O O . GLY A 1 89 ? -11.900 52.989 -25.943 1.00 39.81 89 GLY A O 1
ATOM 697 N N . HIS A 1 90 ? -13.082 52.971 -27.864 1.00 38.19 90 HIS A N 1
ATOM 698 C CA . HIS A 1 90 ? -12.176 52.266 -28.772 1.00 38.19 90 HIS A CA 1
ATOM 699 C C . HIS A 1 90 ? -11.765 50.822 -28.444 1.00 38.19 90 HIS A C 1
ATOM 701 O O . HIS A 1 90 ? -10.783 50.507 -27.781 1.00 38.19 90 HIS A O 1
ATOM 707 N N . SER A 1 91 ? -12.500 49.937 -29.110 1.00 48.28 91 SER A N 1
ATOM 708 C CA . SER A 1 91 ? -12.191 48.558 -29.453 1.00 48.28 91 SER A CA 1
ATOM 709 C C . SER A 1 91 ? -10.747 48.355 -29.930 1.00 48.28 91 SER A C 1
ATOM 711 O O . SER A 1 91 ? -10.340 48.924 -30.942 1.00 48.28 91 SER A O 1
ATOM 713 N N . ARG A 1 92 ? -10.036 47.417 -29.298 1.00 39.25 92 ARG A N 1
ATOM 714 C CA . ARG A 1 92 ? -9.136 46.460 -29.965 1.00 39.25 92 ARG A CA 1
ATOM 715 C C . ARG A 1 92 ? -8.986 45.231 -29.070 1.00 39.25 92 ARG A C 1
ATOM 717 O O . ARG A 1 92 ? -8.476 45.314 -27.962 1.00 39.25 92 ARG A O 1
ATOM 724 N N . GLY A 1 93 ? -9.523 44.110 -29.548 1.00 42.06 93 GLY A N 1
ATOM 725 C CA . GLY A 1 93 ? -9.569 42.849 -28.818 1.00 42.06 93 GLY A CA 1
ATOM 726 C C . GLY A 1 93 ? -8.180 42.300 -28.506 1.00 42.06 93 GLY A C 1
ATOM 727 O O . GLY A 1 93 ? -7.299 42.286 -29.366 1.00 42.06 93 GLY A O 1
ATOM 728 N N . MET A 1 94 ? -8.012 41.807 -27.281 1.00 40.41 94 MET A N 1
ATOM 729 C CA . MET A 1 94 ? -6.835 41.050 -26.875 1.00 40.41 94 MET A CA 1
ATOM 730 C C . MET A 1 94 ? -7.084 39.575 -27.206 1.00 40.41 94 MET A C 1
ATOM 732 O O . MET A 1 94 ? -7.729 38.842 -26.459 1.00 40.41 94 MET A O 1
ATOM 736 N N . GLY A 1 95 ? -6.636 39.158 -28.388 1.00 36.25 95 GLY A N 1
ATOM 737 C CA . GLY A 1 95 ? -6.543 37.745 -28.735 1.00 36.25 95 GLY A CA 1
ATOM 738 C C . GLY A 1 95 ? -5.379 37.108 -27.982 1.00 36.25 95 GLY A C 1
ATOM 739 O O . GLY A 1 95 ? -4.257 37.610 -28.040 1.00 36.25 95 GLY A O 1
ATOM 740 N N . TRP A 1 96 ? -5.639 35.993 -27.304 1.00 33.81 96 TRP A N 1
ATOM 741 C CA . TRP A 1 96 ? -4.613 35.115 -26.749 1.00 33.81 96 TRP A CA 1
ATOM 742 C C . TRP A 1 96 ? -3.702 34.629 -27.885 1.00 33.81 96 TRP A C 1
ATOM 744 O O . TRP A 1 96 ? -4.097 33.778 -28.686 1.00 33.81 96 TRP A O 1
ATOM 754 N N . ARG A 1 97 ? -2.491 35.192 -28.004 1.00 41.09 97 ARG A N 1
ATOM 755 C CA . ARG A 1 97 ? -1.487 34.685 -28.946 1.00 41.09 97 ARG A CA 1
ATOM 756 C C . ARG A 1 97 ? -0.820 33.453 -28.355 1.00 41.09 97 ARG A C 1
ATOM 758 O O . ARG A 1 97 ? -0.046 33.534 -27.410 1.00 41.09 97 ARG A O 1
ATOM 765 N N . ARG A 1 98 ? -1.101 32.311 -28.973 1.00 41.81 98 ARG A N 1
ATOM 766 C CA . ARG A 1 98 ? -0.325 31.081 -28.831 1.00 41.81 98 ARG A CA 1
ATOM 767 C C . ARG A 1 98 ? 1.014 31.304 -29.548 1.00 41.81 98 ARG A C 1
ATOM 769 O O . ARG A 1 98 ? 1.025 31.390 -30.774 1.00 41.81 98 ARG A O 1
ATOM 776 N N . HIS A 1 99 ? 2.111 31.457 -28.810 1.00 39.28 99 HIS A N 1
ATOM 777 C CA . HIS A 1 99 ? 3.443 31.556 -29.407 1.00 39.28 99 HIS A CA 1
ATOM 778 C C . HIS A 1 99 ? 4.044 30.161 -29.605 1.00 39.28 99 HIS A C 1
ATOM 780 O O . HIS A 1 99 ? 4.073 29.332 -28.698 1.00 39.28 99 HIS A O 1
ATOM 786 N N . SER A 1 100 ? 4.457 29.910 -30.844 1.00 41.22 100 SER A N 1
ATOM 787 C CA . SER A 1 100 ? 5.187 28.738 -31.308 1.00 41.22 100 SER A CA 1
ATOM 788 C C . SER A 1 100 ? 6.586 28.685 -30.700 1.00 41.22 100 SER A C 1
ATOM 790 O O . SER A 1 100 ? 7.273 29.698 -30.594 1.00 41.22 100 SER A O 1
ATOM 792 N N . THR A 1 101 ? 6.987 27.474 -30.339 1.00 46.50 101 THR A N 1
ATOM 793 C CA . THR A 1 101 ? 8.325 27.068 -29.917 1.00 46.50 101 THR A CA 1
ATOM 794 C C . THR A 1 101 ? 9.365 27.438 -30.966 1.00 46.50 101 THR A C 1
ATOM 796 O O . THR A 1 101 ? 9.388 26.798 -32.007 1.00 46.50 101 THR A O 1
ATOM 799 N N . GLU A 1 102 ? 10.220 28.424 -30.705 1.00 50.44 102 GLU A N 1
ATOM 800 C CA . GLU A 1 102 ? 11.582 28.478 -31.254 1.00 50.44 102 GLU A CA 1
ATOM 801 C C . GLU A 1 102 ? 12.374 29.594 -30.546 1.00 50.44 102 GLU A C 1
ATOM 803 O O . GLU A 1 102 ? 12.100 30.779 -30.705 1.00 50.44 102 GLU A O 1
ATOM 808 N N . HIS A 1 103 ? 13.343 29.166 -29.728 1.00 56.41 103 HIS A N 1
ATOM 809 C CA . HIS A 1 103 ? 14.409 29.961 -29.102 1.00 56.41 103 HIS A CA 1
ATOM 810 C C . HIS A 1 103 ? 13.989 31.131 -28.192 1.00 56.41 103 HIS A C 1
ATOM 812 O O . HIS A 1 103 ? 14.140 32.298 -28.546 1.00 56.41 103 HIS A O 1
ATOM 818 N N . LEU A 1 104 ? 13.581 30.818 -26.957 1.00 56.97 104 LEU A N 1
ATOM 819 C CA . LEU A 1 104 ? 13.567 31.787 -25.855 1.00 56.97 104 LEU A CA 1
ATOM 820 C C . LEU A 1 104 ? 14.643 31.398 -24.836 1.00 56.97 104 LEU A C 1
ATOM 822 O O . LEU A 1 104 ? 14.590 30.314 -24.258 1.00 56.97 104 LEU A O 1
ATOM 826 N N . SER A 1 105 ? 15.631 32.267 -24.641 1.00 62.34 105 SER A N 1
ATOM 827 C CA . SER A 1 105 ? 16.463 32.274 -23.435 1.00 62.34 105 SER A CA 1
ATOM 828 C C . SER A 1 105 ? 15.739 33.081 -22.351 1.00 62.34 105 SER A C 1
ATOM 830 O O . SER A 1 105 ? 15.153 34.113 -22.690 1.00 62.34 105 SER A O 1
ATOM 832 N N . PRO A 1 106 ? 15.763 32.651 -21.078 1.00 67.00 106 PRO A N 1
ATOM 833 C CA . PRO A 1 106 ? 15.103 33.382 -20.001 1.00 67.00 106 PRO A CA 1
ATOM 834 C C . PRO A 1 106 ? 15.714 34.778 -19.825 1.00 67.00 106 PRO A C 1
ATOM 836 O O . PRO A 1 106 ? 16.878 35.014 -20.162 1.00 67.00 106 PRO A O 1
ATOM 839 N N . CYS A 1 107 ? 14.909 35.725 -19.334 1.00 73.75 107 CYS A N 1
ATOM 840 C CA . CYS A 1 107 ? 15.367 37.093 -19.102 1.00 73.75 107 CYS A CA 1
ATOM 841 C C . CYS A 1 107 ? 16.567 37.096 -18.132 1.00 73.75 107 CYS A C 1
ATOM 843 O O . CYS A 1 107 ? 16.432 36.579 -17.025 1.00 73.75 107 CYS A O 1
ATOM 845 N N . PRO A 1 108 ? 17.710 37.717 -18.474 1.00 66.56 108 PRO A N 1
ATOM 846 C CA . PRO A 1 108 ? 18.911 37.674 -17.634 1.00 66.56 108 PRO A CA 1
ATOM 847 C C . PRO A 1 108 ? 18.751 38.354 -16.262 1.00 66.56 108 PRO A C 1
ATOM 849 O O . PRO A 1 108 ? 19.535 38.071 -15.361 1.00 66.56 108 PRO A O 1
ATOM 852 N N . ASP A 1 109 ? 17.738 39.209 -16.081 1.00 69.44 109 ASP A N 1
ATOM 853 C CA . ASP A 1 109 ? 17.515 39.950 -14.831 1.00 69.44 109 ASP A CA 1
ATOM 854 C C . ASP A 1 109 ? 16.513 39.279 -13.872 1.00 69.44 109 ASP A C 1
ATOM 856 O O . ASP A 1 109 ? 16.586 39.490 -12.660 1.00 69.44 109 ASP A O 1
ATOM 860 N N . CYS A 1 110 ? 15.555 38.496 -14.386 1.00 73.38 110 CYS A N 1
ATOM 861 C CA . CYS A 1 110 ? 14.491 37.878 -13.574 1.00 73.38 110 CYS A CA 1
ATOM 862 C C . CYS A 1 110 ? 14.265 36.378 -13.833 1.00 73.38 110 CYS A C 1
ATOM 864 O O . CYS A 1 110 ? 13.396 35.783 -13.199 1.00 73.38 110 CYS A O 1
ATOM 866 N N . ASP A 1 111 ? 15.022 35.783 -14.757 1.00 64.88 111 ASP A N 1
ATOM 867 C CA . ASP A 1 111 ? 15.003 34.364 -15.145 1.00 64.88 111 ASP A CA 1
ATOM 868 C 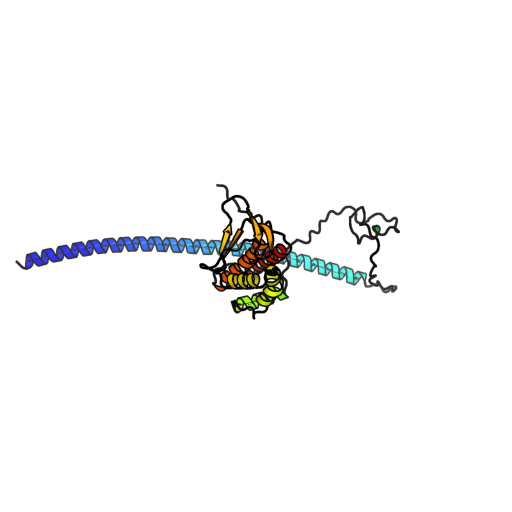C . ASP A 1 111 ? 13.627 33.830 -15.606 1.00 64.88 111 ASP A C 1
ATOM 870 O O . ASP A 1 111 ? 13.379 32.627 -15.661 1.00 64.88 111 ASP A O 1
ATOM 874 N N . SER A 1 112 ? 12.708 34.735 -15.962 1.00 69.88 112 SER A N 1
ATOM 875 C CA . SER A 1 112 ? 11.369 34.400 -16.455 1.00 69.88 112 SER A CA 1
ATOM 876 C C . SER A 1 112 ? 11.332 34.319 -17.983 1.00 69.88 112 SER A C 1
ATOM 878 O O . SER A 1 112 ? 11.904 35.165 -18.678 1.00 69.88 112 SER A O 1
ATOM 880 N N . TYR A 1 113 ? 10.611 33.320 -18.500 1.00 69.69 113 TYR A N 1
ATOM 881 C CA . TYR A 1 113 ? 10.320 33.143 -19.930 1.00 69.69 113 TYR A CA 1
ATOM 882 C C . TYR A 1 113 ? 9.117 33.976 -20.404 1.00 69.69 113 TYR A C 1
ATOM 884 O O . TYR A 1 113 ? 8.973 34.201 -21.602 1.00 69.69 113 TYR A O 1
ATOM 892 N N . ASP A 1 114 ? 8.301 34.473 -19.468 1.00 65.81 114 ASP A N 1
ATOM 893 C CA . ASP A 1 114 ? 7.104 35.290 -19.726 1.00 65.81 114 ASP A CA 1
ATOM 894 C C . ASP A 1 114 ? 7.373 36.797 -19.554 1.00 65.81 114 ASP A C 1
ATOM 896 O O . ASP A 1 114 ? 6.455 37.612 -19.476 1.00 65.81 114 ASP A O 1
ATOM 900 N N . CYS A 1 115 ? 8.645 37.188 -19.449 1.00 67.12 115 CYS A N 1
ATOM 901 C CA . CYS A 1 115 ? 9.034 38.589 -19.379 1.00 67.12 115 CYS A CA 1
ATOM 902 C C . CYS A 1 115 ? 9.067 39.198 -20.788 1.00 67.12 115 CYS A C 1
ATOM 904 O O . CYS A 1 115 ? 9.760 38.683 -21.665 1.00 67.12 115 CYS A O 1
ATOM 906 N N . ASP A 1 116 ? 8.413 40.345 -20.994 1.00 62.91 116 ASP A N 1
ATOM 907 C CA . ASP A 1 116 ? 8.445 41.075 -22.274 1.00 62.91 116 ASP A CA 1
ATOM 908 C C . ASP A 1 116 ? 9.880 41.445 -22.717 1.00 62.91 116 ASP A C 1
ATOM 910 O O . ASP A 1 116 ? 10.151 41.585 -23.910 1.00 62.91 116 ASP A O 1
ATOM 914 N N . ALA A 1 117 ? 10.820 41.548 -21.766 1.00 61.22 117 ALA A N 1
ATOM 915 C CA . ALA A 1 117 ? 12.242 41.793 -22.020 1.00 61.22 117 ALA A CA 1
ATOM 916 C C . ALA A 1 117 ? 13.024 40.544 -22.488 1.00 61.22 117 ALA A C 1
ATOM 918 O O . ALA A 1 117 ? 14.159 40.675 -22.941 1.00 61.22 117 ALA A O 1
ATOM 919 N N . ALA A 1 118 ? 12.447 39.336 -22.407 1.00 58.28 118 ALA A N 1
ATOM 920 C CA . ALA A 1 118 ? 13.060 38.101 -22.915 1.00 58.28 118 ALA A CA 1
ATOM 921 C C . ALA A 1 118 ? 13.006 37.998 -24.454 1.00 58.28 118 ALA A C 1
ATOM 923 O O . ALA A 1 118 ? 13.693 37.173 -25.059 1.00 58.28 118 ALA A O 1
ATOM 924 N N . VAL A 1 119 ? 12.220 38.855 -25.118 1.00 58.97 119 VAL A N 1
ATOM 925 C CA . VAL A 1 119 ? 12.146 38.916 -26.580 1.00 58.97 119 VAL A CA 1
ATOM 926 C C . VAL A 1 119 ? 13.225 39.867 -27.101 1.00 58.97 119 VAL A C 1
ATOM 928 O O . VAL A 1 119 ? 13.128 41.081 -26.939 1.00 58.97 119 VAL A O 1
ATOM 931 N N . ALA A 1 120 ? 14.219 39.322 -27.812 1.00 54.34 120 ALA A N 1
ATOM 932 C CA . ALA A 1 120 ? 15.421 40.007 -28.320 1.00 54.34 120 ALA A CA 1
ATOM 933 C C . ALA A 1 120 ? 15.195 41.219 -29.266 1.00 54.34 120 ALA A C 1
ATOM 935 O O . ALA A 1 120 ? 16.142 41.720 -29.870 1.00 54.34 120 ALA A O 1
ATOM 936 N N . ARG A 1 121 ? 13.954 41.691 -29.443 1.00 52.50 121 ARG A N 1
ATOM 937 C CA . ARG A 1 121 ? 13.589 42.841 -30.290 1.00 52.50 121 ARG A CA 1
ATOM 938 C C . ARG A 1 121 ? 13.158 44.094 -29.522 1.00 52.50 121 ARG A C 1
ATOM 940 O O . ARG A 1 121 ? 12.884 45.102 -30.167 1.00 52.50 121 ARG A O 1
ATOM 947 N N . PHE A 1 122 ? 13.133 44.071 -28.190 1.00 48.16 122 PHE A N 1
ATOM 948 C CA . PHE A 1 122 ? 12.870 45.258 -27.375 1.00 48.16 122 PHE A CA 1
ATOM 949 C C . PHE A 1 122 ? 14.102 45.625 -26.538 1.00 48.16 122 PHE A C 1
ATOM 951 O O . PHE A 1 122 ? 14.495 44.882 -25.649 1.00 48.16 122 PHE A O 1
ATOM 958 N N . ASN A 1 123 ? 14.677 46.811 -26.772 1.00 54.00 123 ASN A N 1
ATOM 959 C CA . ASN A 1 123 ? 15.642 47.450 -25.860 1.00 54.00 123 ASN A CA 1
ATOM 960 C C . ASN A 1 123 ? 14.907 48.021 -24.625 1.00 54.00 123 ASN A C 1
ATOM 962 O O . ASN A 1 123 ? 14.971 49.216 -24.341 1.00 54.00 123 ASN A O 1
ATOM 966 N N . GLY A 1 124 ? 14.131 47.186 -23.934 1.00 56.81 124 GLY A N 1
ATOM 967 C CA . GLY A 1 124 ? 13.418 47.545 -22.711 1.00 56.81 124 GLY A CA 1
ATOM 968 C C . GLY A 1 124 ? 14.128 46.971 -21.490 1.00 56.81 124 GLY A C 1
ATOM 969 O O . GLY A 1 124 ? 14.389 45.774 -21.443 1.00 56.81 124 GLY A O 1
ATOM 970 N N . ALA A 1 125 ? 14.434 47.812 -20.501 1.00 59.31 125 ALA A N 1
ATOM 971 C CA . ALA A 1 125 ? 14.920 47.347 -19.204 1.00 59.31 125 ALA A CA 1
ATOM 972 C C . ALA A 1 125 ? 13.818 46.556 -18.480 1.00 59.31 125 ALA A C 1
ATOM 974 O O . ALA A 1 125 ? 12.646 46.942 -18.520 1.00 59.31 125 ALA A O 1
ATOM 975 N N . CYS A 1 126 ? 14.189 45.470 -17.800 1.00 62.75 126 CYS A N 1
ATOM 976 C CA . CYS A 1 126 ? 13.255 44.673 -17.014 1.00 62.75 126 CYS A CA 1
ATOM 977 C C . CYS A 1 126 ? 12.630 45.531 -15.896 1.00 62.75 126 CYS A C 1
ATOM 979 O O . CYS A 1 126 ? 13.293 45.910 -14.931 1.00 62.75 126 CYS A O 1
ATOM 981 N N . LEU A 1 127 ? 11.332 45.838 -16.010 1.00 61.31 127 LEU A N 1
ATOM 982 C CA . LEU A 1 127 ? 10.582 46.585 -14.984 1.00 61.31 127 LEU A CA 1
ATOM 983 C C . LEU A 1 127 ? 10.356 45.754 -13.705 1.00 61.31 127 LEU A C 1
ATOM 985 O O . LEU A 1 127 ? 9.999 46.291 -12.654 1.00 61.31 127 LEU A O 1
ATOM 989 N N . GLN A 1 128 ? 10.590 44.443 -13.786 1.00 58.91 128 GLN A N 1
ATOM 990 C CA . GLN A 1 128 ? 10.593 43.496 -12.677 1.00 58.91 128 GLN A CA 1
ATOM 991 C C . GLN A 1 128 ? 12.037 43.293 -12.193 1.00 58.91 128 GLN A C 1
ATOM 993 O O . GLN A 1 128 ? 12.563 42.185 -12.244 1.00 58.91 128 GLN A O 1
ATOM 998 N N . GLY A 1 129 ? 12.693 44.367 -11.726 1.00 54.78 129 GLY A N 1
ATOM 999 C CA . GLY A 1 129 ? 13.968 44.256 -10.994 1.00 54.78 129 GLY A CA 1
ATOM 1000 C C . GLY A 1 129 ? 13.874 43.213 -9.866 1.00 54.78 129 GLY A C 1
ATOM 1001 O O . GLY A 1 129 ? 12.753 42.837 -9.521 1.00 54.78 129 GLY A O 1
ATOM 1002 N N . PRO A 1 130 ? 14.994 42.746 -9.277 1.00 50.28 130 PRO A N 1
ATOM 1003 C CA . PRO A 1 130 ? 15.104 41.473 -8.555 1.00 50.28 130 PRO A CA 1
ATOM 1004 C C . PRO A 1 130 ? 14.184 41.409 -7.331 1.00 50.28 130 PRO A C 1
ATOM 1006 O O . PRO A 1 130 ? 14.580 41.597 -6.182 1.00 50.28 130 PRO A O 1
ATOM 1009 N N . ARG A 1 131 ? 12.908 41.120 -7.574 1.00 50.22 131 ARG A N 1
ATOM 1010 C CA . ARG A 1 131 ? 11.940 40.755 -6.562 1.00 50.22 131 ARG A CA 1
ATOM 1011 C C . ARG A 1 131 ? 12.136 39.268 -6.377 1.00 50.22 131 ARG A C 1
ATOM 1013 O O . ARG A 1 131 ? 11.435 38.454 -6.964 1.00 50.22 131 ARG A O 1
ATOM 1020 N N . HIS A 1 132 ? 13.064 38.925 -5.490 1.00 51.75 132 HIS A N 1
ATOM 1021 C CA . HIS A 1 132 ? 12.990 37.687 -4.724 1.00 51.75 132 HIS A CA 1
ATOM 1022 C C . HIS A 1 132 ? 11.735 37.707 -3.827 1.00 51.75 132 HIS A C 1
ATOM 1024 O O . HIS A 1 132 ? 11.811 37.583 -2.611 1.00 51.75 132 HIS A O 1
ATOM 1030 N N . ALA A 1 133 ? 10.553 37.850 -4.421 1.00 48.50 133 ALA A N 1
ATOM 1031 C CA . ALA A 1 133 ? 9.365 37.233 -3.884 1.00 48.50 133 ALA A CA 1
ATOM 1032 C C . ALA A 1 133 ? 9.414 35.815 -4.436 1.00 48.50 133 ALA A C 1
ATOM 1034 O O . ALA A 1 133 ? 8.925 35.533 -5.528 1.00 48.50 133 ALA A O 1
ATOM 1035 N N . LYS A 1 134 ? 10.076 34.921 -3.695 1.00 49.25 134 LYS A N 1
ATOM 1036 C CA . LYS A 1 134 ? 9.769 33.502 -3.807 1.00 49.25 134 LYS A CA 1
ATOM 1037 C C . LYS A 1 134 ? 8.275 33.386 -3.492 1.00 49.25 134 LYS A C 1
ATOM 1039 O O . LYS A 1 134 ? 7.912 33.202 -2.335 1.00 49.25 134 LYS A O 1
ATOM 1044 N N . ASN A 1 135 ? 7.416 33.479 -4.507 1.00 45.56 135 ASN A N 1
ATOM 1045 C CA . ASN A 1 135 ? 6.176 32.721 -4.524 1.00 45.56 135 ASN A CA 1
ATOM 1046 C C . ASN A 1 135 ? 6.616 31.259 -4.576 1.00 45.56 135 ASN A C 1
ATOM 1048 O O . ASN A 1 135 ? 6.570 30.601 -5.610 1.00 45.56 135 ASN A O 1
ATOM 1052 N N . SER A 1 136 ? 7.114 30.770 -3.441 1.00 47.16 136 SER A N 1
ATOM 1053 C CA . SER A 1 136 ? 6.981 29.373 -3.116 1.00 47.16 136 SER A CA 1
ATOM 1054 C C . SER A 1 136 ? 5.476 29.191 -3.058 1.00 47.16 136 SER A C 1
ATOM 1056 O O . SER A 1 136 ? 4.858 29.480 -2.036 1.00 47.16 136 SER A O 1
ATOM 1058 N N . LEU A 1 137 ? 4.869 28.797 -4.181 1.00 56.28 137 LEU A N 1
ATOM 1059 C CA . LEU A 1 137 ? 3.697 27.943 -4.107 1.00 56.28 137 LEU A CA 1
ATOM 1060 C C . LEU A 1 137 ? 4.091 26.911 -3.057 1.00 56.28 137 LEU A C 1
ATOM 1062 O O . LEU A 1 137 ? 5.119 26.246 -3.200 1.00 56.28 137 LEU A O 1
ATOM 1066 N N . SER A 1 138 ? 3.428 26.955 -1.909 1.00 55.59 138 SER A N 1
ATOM 1067 C CA . SER A 1 138 ? 3.646 25.985 -0.854 1.00 55.59 138 SER A CA 1
ATOM 1068 C C . SER A 1 138 ? 3.590 24.617 -1.525 1.00 55.59 138 SER A C 1
ATOM 1070 O O . SER A 1 138 ? 2.585 24.320 -2.169 1.00 55.59 138 SER A O 1
ATOM 1072 N N . GLU A 1 139 ? 4.671 23.834 -1.452 1.00 70.50 139 GLU A N 1
ATOM 1073 C CA . GLU A 1 139 ? 4.743 22.455 -1.965 1.00 70.50 139 GLU A CA 1
ATOM 1074 C C . GLU A 1 139 ? 3.867 21.527 -1.101 1.00 70.50 139 GLU A C 1
ATOM 1076 O O . GLU A 1 139 ? 4.279 20.454 -0.670 1.00 70.50 139 GLU A O 1
ATOM 1081 N N . GLU A 1 140 ? 2.662 21.982 -0.765 1.00 74.88 140 GLU A N 1
ATOM 1082 C CA . GLU A 1 140 ? 1.670 21.204 -0.056 1.00 74.88 140 GLU A CA 1
ATOM 1083 C C . GLU A 1 140 ? 1.054 20.246 -1.078 1.00 74.88 140 GLU A C 1
ATOM 1085 O O . GLU A 1 140 ? 0.577 20.685 -2.130 1.00 74.88 140 GLU A O 1
ATOM 1090 N N . PRO A 1 141 ? 1.099 18.934 -0.822 1.00 84.75 141 PRO A N 1
ATOM 1091 C CA . PRO A 1 141 ? 0.546 17.964 -1.745 1.00 84.75 141 PRO A CA 1
ATOM 1092 C C . PRO A 1 141 ? -0.985 18.113 -1.802 1.00 84.75 141 PRO A C 1
ATOM 1094 O O . PRO A 1 141 ? -1.664 18.144 -0.777 1.00 84.75 141 PRO A O 1
ATOM 1097 N N . GLU A 1 142 ? -1.535 18.209 -3.013 1.00 89.88 142 GLU A N 1
ATOM 1098 C CA . GLU A 1 142 ? -2.975 18.360 -3.256 1.00 89.88 142 GLU A CA 1
ATOM 1099 C C . GLU A 1 142 ? -3.659 16.994 -3.423 1.00 89.88 142 GLU A C 1
ATOM 1101 O O . GLU A 1 142 ? -3.124 16.079 -4.055 1.00 89.88 142 GLU A O 1
ATOM 1106 N N . VAL A 1 143 ? -4.858 16.844 -2.854 1.00 92.44 143 VAL A N 1
ATOM 1107 C CA . VAL A 1 143 ? -5.638 15.601 -2.938 1.00 92.44 143 VAL A CA 1
ATOM 1108 C C . VAL A 1 143 ? -6.312 15.480 -4.307 1.00 92.44 143 VAL A C 1
ATOM 1110 O O . VAL A 1 143 ? -7.141 16.309 -4.676 1.00 92.44 143 VAL A O 1
ATOM 1113 N N . ASP A 1 144 ? -6.041 14.388 -5.025 1.00 93.88 144 ASP A N 1
ATOM 1114 C CA . ASP A 1 144 ? -6.824 14.003 -6.202 1.00 93.88 144 ASP A CA 1
ATOM 1115 C C . ASP A 1 144 ? -8.241 13.566 -5.790 1.00 93.88 144 ASP A C 1
ATOM 1117 O O . ASP A 1 144 ? -8.442 12.536 -5.142 1.00 93.88 144 ASP A O 1
ATOM 1121 N N . VAL A 1 145 ? -9.243 14.351 -6.187 1.00 93.69 145 VAL A N 1
ATOM 1122 C CA . VAL A 1 145 ? -10.648 14.134 -5.805 1.00 93.69 145 VAL A CA 1
ATOM 1123 C C . VAL A 1 145 ? -11.272 12.867 -6.400 1.00 93.69 145 VAL A C 1
ATOM 1125 O O . VAL A 1 145 ? -12.226 12.338 -5.829 1.00 93.69 145 VAL A O 1
ATOM 1128 N N . ILE A 1 146 ? -10.768 12.366 -7.531 1.00 94.38 146 ILE A N 1
ATOM 1129 C CA . ILE A 1 146 ? -11.291 11.157 -8.183 1.00 94.38 146 ILE A CA 1
ATOM 1130 C C . ILE A 1 146 ? -10.824 9.940 -7.391 1.00 94.38 146 ILE A C 1
ATOM 1132 O O . ILE A 1 146 ? -11.631 9.103 -6.985 1.00 94.38 146 ILE A O 1
ATOM 1136 N N . LEU A 1 147 ? -9.523 9.881 -7.124 1.00 94.75 147 LEU A N 1
ATOM 1137 C CA . LEU A 1 147 ? -8.906 8.803 -6.374 1.00 94.75 147 LEU A CA 1
ATOM 1138 C C . LEU A 1 147 ? -9.363 8.794 -4.915 1.00 94.75 147 LEU A C 1
ATOM 1140 O O . LEU A 1 147 ? -9.629 7.726 -4.366 1.00 94.75 147 LEU A O 1
ATOM 1144 N N . PHE A 1 148 ? -9.497 9.969 -4.296 1.00 95.44 148 PHE A N 1
ATOM 1145 C CA . PHE A 1 148 ? -9.990 10.078 -2.926 1.00 95.44 148 PHE A CA 1
ATOM 1146 C C . PHE A 1 148 ? -11.426 9.561 -2.798 1.00 95.44 148 PHE A C 1
ATOM 1148 O O . PHE A 1 148 ? -11.752 8.872 -1.835 1.00 95.44 148 PHE A O 1
ATOM 1155 N N . ARG A 1 149 ? -12.281 9.808 -3.798 1.00 94.12 149 ARG A N 1
ATOM 1156 C CA . ARG A 1 149 ? -13.646 9.268 -3.823 1.00 94.12 149 ARG A CA 1
ATOM 1157 C C . ARG A 1 149 ? -13.667 7.741 -3.885 1.00 94.12 149 ARG A C 1
ATOM 1159 O O . ARG A 1 149 ? -14.415 7.119 -3.138 1.00 94.12 149 ARG A O 1
ATOM 1166 N N . GLU A 1 150 ? -12.853 7.149 -4.759 1.00 94.25 150 GLU A N 1
ATOM 1167 C CA . GLU A 1 150 ? -12.712 5.688 -4.852 1.00 94.25 150 GLU A CA 1
ATOM 1168 C C . GLU A 1 150 ? -12.180 5.097 -3.539 1.00 94.25 150 GLU A C 1
ATOM 1170 O O . GLU A 1 150 ? -12.665 4.063 -3.082 1.00 94.25 150 GLU A O 1
ATOM 1175 N N . PHE A 1 151 ? -11.221 5.778 -2.906 1.00 94.50 151 PHE A N 1
ATOM 1176 C CA . PHE A 1 151 ? -10.681 5.400 -1.603 1.00 94.50 151 PHE A CA 1
ATOM 1177 C C . PHE A 1 151 ? -11.749 5.404 -0.502 1.00 94.50 151 PHE A C 1
ATOM 1179 O O . PHE A 1 151 ? -11.833 4.437 0.251 1.00 94.50 151 PHE A O 1
ATOM 1186 N N . LEU A 1 152 ? -12.578 6.450 -0.411 1.00 92.81 152 LEU A N 1
ATOM 1187 C CA . LEU A 1 152 ? -13.649 6.519 0.589 1.00 92.81 152 LEU A CA 1
ATOM 1188 C C . LEU A 1 152 ? -14.657 5.376 0.420 1.00 92.81 152 LEU A C 1
ATOM 1190 O O . LEU A 1 152 ? -15.001 4.721 1.399 1.00 92.81 152 LEU A O 1
ATOM 1194 N N . GLN A 1 153 ? -15.061 5.076 -0.819 1.00 90.56 153 GLN A N 1
ATOM 1195 C CA . GLN A 1 153 ? -15.947 3.941 -1.095 1.00 90.56 153 GLN A CA 1
ATOM 1196 C C . GLN A 1 153 ? -15.311 2.610 -0.666 1.00 90.56 153 GLN A C 1
ATOM 1198 O O . GLN A 1 153 ? -15.948 1.779 -0.020 1.00 90.56 153 GLN A O 1
ATOM 1203 N N . TRP A 1 154 ? -14.030 2.420 -0.980 1.00 92.69 154 TRP A N 1
ATOM 1204 C CA . TRP A 1 154 ? -13.287 1.234 -0.565 1.00 92.69 154 TRP A CA 1
ATOM 1205 C C . TRP A 1 154 ? -13.169 1.113 0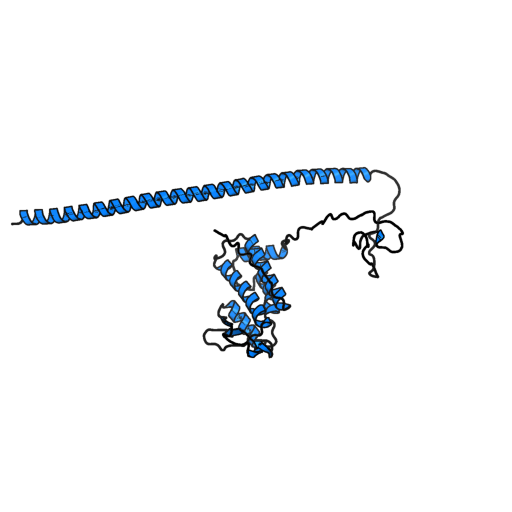.968 1.00 92.69 154 TRP A C 1
ATOM 1207 O O . TRP A 1 154 ? -13.277 0.010 1.509 1.00 92.69 154 TRP A O 1
ATOM 1217 N N . MET A 1 155 ? -12.992 2.233 1.676 1.00 88.69 155 MET A N 1
ATOM 1218 C CA . MET A 1 155 ? -12.918 2.289 3.143 1.00 88.69 155 MET A CA 1
ATOM 1219 C C . MET A 1 155 ? -14.232 1.917 3.835 1.00 88.69 155 MET A C 1
ATOM 1221 O O . MET A 1 155 ? -14.190 1.331 4.921 1.00 88.69 155 MET A O 1
ATOM 1225 N N . ASP A 1 156 ? -15.377 2.228 3.226 1.00 85.31 156 ASP A N 1
ATOM 1226 C CA . ASP A 1 156 ? -16.694 1.866 3.761 1.00 85.31 156 ASP A CA 1
ATOM 1227 C C . ASP A 1 156 ? -16.942 0.355 3.656 1.00 85.31 156 ASP A C 1
ATOM 1229 O O . ASP A 1 156 ? -17.415 -0.277 4.603 1.00 85.31 156 ASP A O 1
ATOM 1233 N N . GLU A 1 157 ? -16.565 -0.248 2.527 1.00 77.12 157 GLU A N 1
ATOM 1234 C CA . GLU A 1 157 ? -16.746 -1.682 2.279 1.00 77.12 157 GLU A CA 1
ATOM 1235 C C . GLU A 1 157 ? -15.666 -2.550 2.957 1.00 77.12 157 GLU A C 1
ATOM 1237 O O . GLU A 1 157 ? -15.891 -3.734 3.214 1.00 77.12 157 GLU A O 1
ATOM 1242 N N . ARG A 1 158 ? -14.485 -1.974 3.243 1.00 72.56 158 ARG A N 1
ATOM 1243 C CA . ARG A 1 158 ? -13.287 -2.631 3.817 1.00 72.56 158 ARG A CA 1
ATOM 1244 C C . ARG A 1 158 ? -12.884 -3.933 3.111 1.00 72.56 158 ARG A C 1
ATOM 1246 O O . ARG A 1 158 ? -12.316 -4.838 3.722 1.00 72.56 158 ARG A O 1
ATOM 1253 N N . SER A 1 159 ? -13.162 -4.037 1.815 1.00 71.69 159 SER A N 1
ATOM 1254 C CA . SER A 1 159 ? -12.924 -5.249 1.026 1.00 71.69 159 SER A CA 1
ATOM 1255 C C . SER A 1 159 ? -11.460 -5.381 0.573 1.00 71.69 159 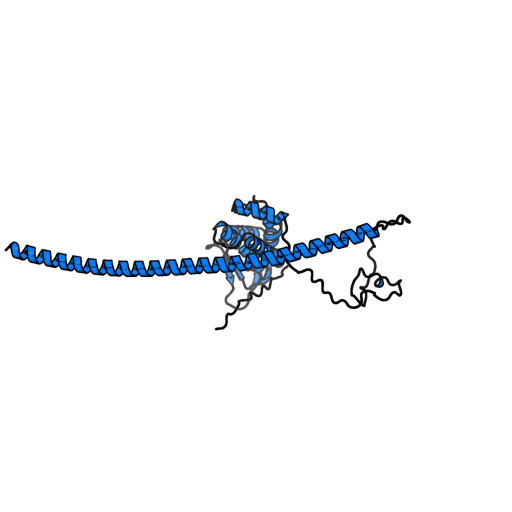SER A C 1
ATOM 1257 O O . SER A 1 159 ? -10.783 -4.388 0.312 1.00 71.69 159 SER A O 1
ATOM 1259 N N . VAL A 1 160 ? -10.958 -6.616 0.454 1.00 68.12 160 VAL A N 1
ATOM 1260 C CA . VAL A 1 160 ? -9.677 -6.954 -0.217 1.00 68.12 160 VAL A CA 1
ATOM 1261 C C . VAL A 1 160 ? -9.825 -7.147 -1.722 1.00 68.12 160 VAL A C 1
ATOM 1263 O O . VAL A 1 160 ? -8.814 -7.294 -2.403 1.00 68.12 160 VAL A O 1
ATOM 1266 N N . SER A 1 161 ? -11.057 -7.207 -2.236 1.00 74.69 161 SER A N 1
ATOM 1267 C CA . SER A 1 161 ? -11.275 -7.626 -3.619 1.00 74.69 161 SER A CA 1
ATOM 1268 C C . SER A 1 161 ? -10.713 -6.613 -4.615 1.00 74.69 161 SER A C 1
ATOM 1270 O O . SER A 1 161 ? -10.975 -5.412 -4.519 1.00 74.69 161 SER A O 1
ATOM 1272 N N . HIS A 1 162 ? -10.016 -7.120 -5.633 1.00 75.81 162 HIS A N 1
ATOM 1273 C CA . HIS A 1 162 ? -9.613 -6.360 -6.818 1.00 75.81 162 HIS A CA 1
ATOM 1274 C C . HIS A 1 162 ? -10.785 -5.913 -7.684 1.00 75.81 162 HIS A C 1
ATOM 1276 O O . HIS A 1 162 ? -10.570 -5.135 -8.605 1.00 75.81 162 HIS A O 1
ATOM 1282 N N . ASP A 1 163 ? -12.007 -6.365 -7.398 1.00 82.44 163 ASP A N 1
ATOM 1283 C CA . ASP A 1 163 ? -13.217 -5.868 -8.059 1.00 82.44 163 ASP A CA 1
ATOM 1284 C C . ASP A 1 163 ? -13.538 -4.421 -7.649 1.00 82.44 163 ASP A C 1
ATOM 1286 O O . ASP A 1 163 ? -14.283 -3.722 -8.336 1.00 82.44 163 ASP A O 1
ATOM 1290 N N . GLN A 1 164 ? -12.962 -3.952 -6.536 1.00 87.44 164 GLN A N 1
ATOM 1291 C CA . GLN A 1 164 ? -13.128 -2.584 -6.065 1.00 87.44 164 GLN A CA 1
ATOM 1292 C C . GLN A 1 164 ? -12.360 -1.596 -6.951 1.00 87.44 164 GLN A C 1
ATOM 1294 O O . GLN A 1 164 ? -11.159 -1.797 -7.164 1.00 87.44 164 GLN A O 1
ATOM 1299 N N . PRO A 1 165 ? -12.982 -0.484 -7.399 1.00 92.69 165 PRO A N 1
ATOM 1300 C CA . PRO A 1 165 ? -12.348 0.474 -8.309 1.00 92.69 165 PRO A CA 1
ATOM 1301 C C . PRO A 1 165 ? -10.975 0.966 -7.834 1.00 92.69 165 PRO A C 1
ATOM 1303 O O . PRO A 1 165 ? -10.026 1.000 -8.618 1.00 92.69 165 PRO A O 1
ATOM 1306 N N . PHE A 1 166 ? -10.851 1.260 -6.535 1.00 94.06 166 PHE A N 1
ATOM 1307 C CA . PHE A 1 166 ? -9.613 1.747 -5.928 1.00 94.06 166 PHE A CA 1
ATOM 1308 C C . PHE A 1 166 ? -8.458 0.740 -6.058 1.00 94.06 166 PHE A C 1
ATOM 1310 O O . PHE A 1 166 ? -7.392 1.070 -6.580 1.00 94.06 166 PHE A O 1
ATOM 1317 N N . LEU A 1 167 ? -8.666 -0.512 -5.632 1.00 93.81 167 LEU A N 1
ATOM 1318 C CA . LEU A 1 167 ? -7.629 -1.549 -5.696 1.00 93.81 167 LEU A CA 1
ATOM 1319 C C . LEU A 1 167 ? -7.361 -2.003 -7.137 1.00 93.81 167 LEU A C 1
ATOM 1321 O O . LEU A 1 167 ? -6.203 -2.231 -7.489 1.00 93.81 167 LEU A O 1
ATOM 1325 N N . ALA A 1 168 ? -8.388 -2.062 -7.992 1.00 94.56 168 ALA A N 1
ATOM 1326 C CA . ALA A 1 168 ? -8.241 -2.359 -9.418 1.00 94.56 168 ALA A CA 1
ATOM 1327 C C . ALA A 1 168 ? -7.309 -1.355 -10.113 1.00 94.56 168 ALA A C 1
ATOM 1329 O O . ALA A 1 168 ? -6.416 -1.734 -10.881 1.00 94.56 168 ALA A O 1
ATOM 1330 N N . ARG A 1 169 ? -7.493 -0.062 -9.819 1.00 96.12 169 ARG A N 1
ATOM 1331 C CA . ARG A 1 169 ? -6.662 1.022 -10.346 1.00 96.12 169 ARG A CA 1
ATOM 1332 C C . ARG A 1 169 ? -5.215 0.882 -9.889 1.00 96.12 169 ARG A C 1
ATOM 1334 O O . ARG A 1 169 ? -4.321 0.864 -10.733 1.00 96.12 169 ARG A O 1
ATOM 1341 N N . ILE A 1 170 ? -4.984 0.723 -8.584 1.00 96.56 170 ILE A N 1
ATOM 1342 C CA . ILE A 1 170 ? -3.630 0.566 -8.023 1.00 96.56 170 ILE A CA 1
ATOM 1343 C C . ILE A 1 170 ? -2.947 -0.677 -8.597 1.00 96.56 170 ILE A C 1
ATOM 1345 O O . ILE A 1 170 ? -1.757 -0.651 -8.918 1.00 96.56 170 ILE A O 1
ATOM 1349 N N . TYR A 1 171 ? -3.692 -1.764 -8.795 1.00 95.94 171 TYR A N 1
ATOM 1350 C CA . TYR A 1 171 ? -3.139 -2.956 -9.417 1.00 95.94 171 TYR A CA 1
ATOM 1351 C C . TYR A 1 171 ? -2.644 -2.678 -10.841 1.00 95.94 171 TYR A C 1
ATOM 1353 O O . TYR A 1 171 ? -1.517 -3.028 -11.199 1.00 95.94 171 TYR A O 1
ATOM 1361 N N . LYS A 1 172 ? -3.471 -2.011 -11.650 1.00 96.69 172 LYS A N 1
ATOM 1362 C CA . LYS A 1 172 ? -3.167 -1.699 -13.050 1.00 96.69 172 LYS A CA 1
ATOM 1363 C C . LYS A 1 172 ? -2.030 -0.686 -13.202 1.00 96.69 172 LYS A C 1
ATOM 1365 O O . LYS A 1 172 ? -1.195 -0.840 -14.094 1.00 96.69 172 LYS A O 1
ATOM 1370 N N . GLU A 1 173 ? -2.019 0.355 -12.377 1.00 96.94 173 GLU A N 1
ATOM 1371 C CA . GLU A 1 173 ? -1.087 1.482 -12.489 1.00 96.94 173 GLU A CA 1
ATOM 1372 C C . GLU A 1 173 ? 0.253 1.210 -11.787 1.00 96.94 173 GLU A C 1
ATOM 1374 O O . GLU A 1 173 ? 1.303 1.599 -12.308 1.00 96.94 173 GLU A O 1
ATOM 1379 N N . ASP A 1 174 ? 0.231 0.490 -10.659 1.00 97.75 174 ASP A N 1
ATOM 1380 C CA . ASP A 1 174 ? 1.383 0.342 -9.768 1.00 97.75 174 ASP A CA 1
ATOM 1381 C C . ASP A 1 174 ? 1.844 -1.115 -9.638 1.00 97.75 174 ASP A C 1
ATOM 1383 O O . ASP A 1 174 ? 2.933 -1.450 -10.111 1.00 97.75 174 ASP A O 1
ATOM 1387 N N . VAL A 1 175 ? 1.032 -2.001 -9.043 1.00 97.38 175 VAL A N 1
ATOM 1388 C CA . VAL A 1 175 ? 1.449 -3.373 -8.670 1.00 97.38 175 VAL A CA 1
ATOM 1389 C C . VAL A 1 175 ? 1.852 -4.198 -9.890 1.00 97.38 175 VAL A C 1
ATOM 1391 O O . VAL A 1 175 ? 2.951 -4.757 -9.922 1.00 97.38 175 VAL A O 1
ATOM 1394 N N . GLY A 1 176 ? 0.994 -4.259 -10.910 1.00 97.06 176 GLY A N 1
ATOM 1395 C CA . GLY A 1 176 ? 1.228 -5.018 -12.136 1.00 97.06 176 GLY A CA 1
ATOM 1396 C C . GLY A 1 176 ? 2.524 -4.588 -12.832 1.00 97.06 176 GLY A C 1
ATOM 1397 O O . GLY A 1 176 ? 3.408 -5.423 -13.052 1.00 97.06 176 GLY A O 1
ATOM 1398 N N . PRO A 1 177 ? 2.718 -3.287 -13.118 1.00 97.31 177 PRO A N 1
ATOM 1399 C CA . PRO A 1 177 ? 3.989 -2.774 -13.623 1.00 97.31 177 PRO A CA 1
ATOM 1400 C C . PRO A 1 177 ? 5.182 -3.045 -12.689 1.00 97.31 177 PRO A C 1
ATOM 1402 O O . PRO A 1 177 ? 6.267 -3.390 -13.170 1.00 97.31 177 PRO A O 1
ATOM 1405 N N . CYS A 1 178 ? 5.012 -2.958 -11.366 1.00 96.75 178 CYS A N 1
ATOM 1406 C CA . CYS A 1 178 ? 6.065 -3.265 -10.394 1.00 96.75 178 CYS A CA 1
ATOM 1407 C C . CYS A 1 178 ? 6.477 -4.738 -10.389 1.00 96.75 178 CYS A C 1
ATOM 1409 O O . CYS A 1 178 ? 7.659 -5.019 -10.215 1.00 96.75 178 CYS A O 1
ATOM 1411 N N . LEU A 1 179 ? 5.566 -5.674 -10.643 1.00 97.69 179 LEU A N 1
ATOM 1412 C CA . LEU A 1 179 ? 5.865 -7.110 -10.693 1.00 97.69 179 LEU A CA 1
ATOM 1413 C C . LEU A 1 179 ? 6.058 -7.643 -12.118 1.00 97.69 179 LEU A C 1
ATOM 1415 O O . LEU A 1 179 ? 6.240 -8.840 -12.326 1.00 97.69 179 LEU A O 1
ATOM 1419 N N . ASN A 1 180 ? 6.094 -6.764 -13.120 1.00 96.88 180 ASN A N 1
ATOM 1420 C CA . ASN A 1 180 ? 6.362 -7.155 -14.496 1.00 96.88 180 ASN A CA 1
ATOM 1421 C C . ASN A 1 180 ? 7.843 -7.546 -14.687 1.00 96.88 180 ASN A C 1
ATOM 1423 O O . ASN A 1 180 ? 8.710 -6.686 -14.893 1.00 96.88 180 ASN A O 1
ATOM 1427 N N . PHE A 1 181 ? 8.133 -8.847 -14.615 1.00 97.50 181 PHE A N 1
ATOM 1428 C CA . PHE A 1 181 ? 9.461 -9.427 -14.840 1.00 97.50 181 PHE A CA 1
ATOM 1429 C C . PHE A 1 181 ? 9.506 -10.298 -16.111 1.00 97.50 181 PHE A C 1
ATOM 1431 O O . PHE A 1 181 ? 8.457 -10.716 -16.605 1.00 97.50 181 PHE A O 1
ATOM 1438 N N . PRO A 1 182 ? 10.703 -10.580 -16.665 1.00 97.75 182 PRO A N 1
ATOM 1439 C CA . PRO A 1 182 ? 10.878 -11.538 -17.759 1.00 97.75 182 PRO A CA 1
ATOM 1440 C C . PRO A 1 182 ? 10.340 -12.942 -17.450 1.00 97.75 182 PRO A C 1
ATOM 1442 O O . PRO A 1 182 ? 9.632 -13.511 -18.275 1.00 97.75 182 PRO A O 1
ATOM 1445 N N . ASN A 1 183 ? 10.624 -13.486 -16.261 1.00 97.44 183 ASN A N 1
ATOM 1446 C CA . ASN A 1 183 ? 10.056 -14.763 -15.827 1.00 97.44 183 ASN A CA 1
ATOM 1447 C C . ASN A 1 183 ? 8.604 -14.564 -15.356 1.00 97.44 183 ASN A C 1
ATOM 1449 O O . ASN A 1 183 ? 8.370 -14.199 -14.203 1.00 97.44 183 ASN A O 1
ATOM 1453 N N . LYS A 1 184 ? 7.644 -14.769 -16.267 1.00 97.75 184 LYS A N 1
ATOM 1454 C CA . LYS A 1 184 ? 6.212 -14.525 -16.022 1.00 97.75 184 LYS A CA 1
ATOM 1455 C C . LYS A 1 184 ? 5.608 -15.468 -14.993 1.00 97.75 184 LYS A C 1
ATOM 1457 O O . LYS A 1 184 ? 4.871 -15.010 -14.130 1.00 97.75 184 LYS A O 1
ATOM 1462 N N . GLU A 1 185 ? 5.949 -16.748 -15.057 1.00 97.31 185 GLU A N 1
ATOM 1463 C CA . GLU A 1 185 ? 5.434 -17.760 -14.134 1.00 97.31 185 GLU A CA 1
ATOM 1464 C C . GLU A 1 185 ? 5.838 -17.438 -12.692 1.00 97.31 185 GLU A C 1
ATOM 1466 O O . GLU A 1 185 ? 4.987 -17.317 -11.812 1.00 97.31 185 GLU A O 1
ATOM 1471 N N . LEU A 1 186 ? 7.131 -17.176 -12.464 1.00 97.06 186 LEU A N 1
ATOM 1472 C CA . LEU A 1 186 ? 7.611 -16.812 -11.135 1.00 97.06 186 LEU A CA 1
ATOM 1473 C C . LEU A 1 186 ? 7.068 -15.450 -10.679 1.00 97.06 186 LEU A C 1
ATOM 1475 O O . LEU A 1 186 ? 6.808 -15.273 -9.494 1.00 97.06 186 LEU A O 1
ATOM 1479 N N . ALA A 1 187 ? 6.884 -14.489 -11.588 1.00 97.69 187 ALA A N 1
ATOM 1480 C CA . ALA A 1 187 ? 6.296 -13.193 -11.253 1.00 97.69 187 ALA A CA 1
ATOM 1481 C C . ALA A 1 187 ? 4.843 -13.314 -10.766 1.00 97.69 187 ALA A C 1
ATOM 1483 O O . ALA A 1 187 ? 4.490 -12.698 -9.762 1.00 97.69 187 ALA A O 1
ATOM 1484 N N . LEU A 1 188 ? 4.027 -14.137 -11.434 1.00 97.25 188 LEU A N 1
ATOM 1485 C CA . LEU A 1 188 ? 2.656 -14.432 -11.009 1.00 97.25 188 LEU A CA 1
ATOM 1486 C C . LEU A 1 188 ? 2.636 -15.162 -9.660 1.00 97.25 188 LEU A C 1
ATOM 1488 O O . LEU A 1 188 ? 1.857 -14.809 -8.779 1.00 97.25 188 LEU A O 1
ATOM 1492 N N . ALA A 1 189 ? 3.542 -16.123 -9.459 1.00 97.50 189 ALA A N 1
ATOM 1493 C CA . ALA A 1 189 ? 3.672 -16.820 -8.182 1.00 97.50 189 ALA A CA 1
ATOM 1494 C C . ALA A 1 189 ? 4.109 -15.878 -7.042 1.00 97.50 189 ALA A C 1
ATOM 1496 O O . ALA A 1 189 ? 3.600 -15.981 -5.929 1.00 97.50 189 ALA A O 1
ATOM 1497 N N . VAL A 1 190 ? 5.019 -14.933 -7.314 1.00 97.88 190 VAL A N 1
ATOM 1498 C CA . VAL A 1 190 ? 5.406 -13.876 -6.364 1.00 97.88 190 VAL A CA 1
ATOM 1499 C C . VAL A 1 190 ? 4.205 -13.008 -6.014 1.00 97.88 190 VAL A C 1
ATOM 1501 O O . VAL A 1 190 ? 3.970 -12.773 -4.835 1.00 97.88 190 VAL A O 1
ATOM 1504 N N . HIS A 1 191 ? 3.438 -12.557 -7.009 1.00 96.88 191 HIS A N 1
ATOM 1505 C CA . HIS A 1 191 ? 2.246 -11.741 -6.779 1.00 96.88 191 HIS A CA 1
ATOM 1506 C C . HIS A 1 191 ? 1.235 -12.470 -5.882 1.00 96.88 191 HIS A C 1
ATOM 1508 O O . HIS A 1 191 ? 0.872 -11.944 -4.833 1.00 96.88 191 HIS A O 1
ATOM 1514 N N . SER A 1 192 ? 0.904 -13.724 -6.201 1.00 96.44 192 SER A N 1
ATOM 1515 C CA . SER A 1 192 ? 0.010 -14.551 -5.381 1.00 96.44 192 SER A CA 1
ATOM 1516 C C . SER A 1 192 ? 0.537 -14.776 -3.955 1.00 96.44 192 SER A C 1
ATOM 1518 O O . SER A 1 192 ? -0.228 -14.729 -2.993 1.00 96.44 192 SER A O 1
ATOM 1520 N N . ALA A 1 193 ? 1.846 -14.977 -3.780 1.00 97.31 193 ALA A N 1
ATOM 1521 C CA . ALA A 1 193 ? 2.448 -15.141 -2.456 1.00 97.31 193 ALA A CA 1
ATOM 1522 C C . ALA A 1 193 ? 2.402 -13.856 -1.608 1.00 97.31 193 ALA A C 1
ATOM 1524 O O . ALA A 1 193 ? 2.336 -13.937 -0.380 1.00 97.31 193 ALA A O 1
ATOM 1525 N N . ILE A 1 194 ? 2.436 -12.674 -2.236 1.00 96.75 194 ILE A N 1
ATOM 1526 C CA . ILE A 1 194 ? 2.267 -11.390 -1.538 1.00 96.75 194 ILE A CA 1
ATOM 1527 C C . ILE A 1 194 ? 0.825 -11.243 -1.050 1.00 96.75 194 ILE A C 1
ATOM 1529 O O . ILE A 1 194 ? 0.612 -10.913 0.116 1.00 96.75 194 ILE A O 1
ATOM 1533 N N . GLU A 1 195 ? -0.153 -11.530 -1.909 1.00 93.38 195 GLU A N 1
ATOM 1534 C CA . GLU A 1 195 ? -1.579 -11.425 -1.569 1.00 93.38 195 GLU A CA 1
ATOM 1535 C C . GLU A 1 195 ? -1.978 -12.388 -0.453 1.00 93.38 195 GLU A C 1
ATOM 1537 O O . GLU A 1 195 ? -2.678 -12.005 0.482 1.00 93.38 195 GLU A O 1
ATOM 1542 N N . ASN A 1 196 ? -1.446 -13.609 -0.498 1.00 94.88 196 ASN A N 1
ATOM 1543 C CA . ASN A 1 196 ? -1.667 -14.624 0.529 1.00 94.88 196 ASN A CA 1
ATOM 1544 C C . ASN A 1 196 ? -0.769 -14.454 1.767 1.00 94.88 196 ASN A C 1
ATOM 1546 O O . ASN A 1 196 ? -0.865 -15.245 2.703 1.00 94.88 196 ASN A O 1
ATOM 1550 N N . ASN A 1 197 ? 0.110 -13.444 1.791 1.00 95.56 197 ASN A N 1
ATOM 1551 C CA . ASN A 1 197 ? 1.055 -13.186 2.879 1.00 95.56 197 ASN A CA 1
ATOM 1552 C C . ASN A 1 197 ? 1.938 -14.403 3.249 1.00 95.56 197 ASN A C 1
ATOM 1554 O O . ASN A 1 197 ? 2.202 -14.658 4.423 1.00 95.56 197 ASN A O 1
ATOM 1558 N N . THR A 1 198 ? 2.402 -15.161 2.251 1.00 96.88 198 THR A N 1
ATOM 1559 C CA . THR A 1 198 ? 3.270 -16.346 2.433 1.00 96.88 198 THR A CA 1
ATOM 1560 C C . THR A 1 198 ? 4.716 -16.118 1.989 1.00 96.88 198 THR A C 1
ATOM 1562 O O . THR A 1 198 ? 5.567 -16.998 2.148 1.00 96.88 198 THR A O 1
ATOM 1565 N N . LEU A 1 199 ? 5.004 -14.954 1.403 1.00 96.44 199 LEU A N 1
ATOM 1566 C CA . LEU A 1 199 ? 6.325 -14.597 0.901 1.00 96.44 199 LEU A CA 1
ATOM 1567 C C . LEU A 1 199 ? 7.297 -14.300 2.050 1.00 96.44 199 LEU A C 1
ATOM 1569 O O . LEU A 1 199 ? 7.037 -13.462 2.908 1.00 96.44 199 LEU A O 1
ATOM 1573 N N . MET A 1 200 ? 8.471 -14.928 2.010 1.00 95.81 200 MET A N 1
ATOM 1574 C CA . MET A 1 200 ? 9.574 -14.681 2.939 1.00 95.81 200 MET A CA 1
ATOM 1575 C C . MET A 1 200 ? 10.807 -14.201 2.185 1.00 95.81 200 MET A C 1
ATOM 1577 O O . MET A 1 200 ? 11.151 -14.738 1.131 1.00 95.81 200 MET A O 1
ATOM 1581 N N . MET A 1 201 ? 11.505 -13.207 2.731 1.00 95.06 201 MET A N 1
ATOM 1582 C CA . MET A 1 201 ? 12.706 -12.643 2.123 1.00 95.06 201 MET A CA 1
ATOM 1583 C C . MET A 1 201 ? 13.847 -12.583 3.131 1.00 95.06 201 MET A C 1
ATOM 1585 O O . MET A 1 201 ? 13.675 -12.107 4.247 1.00 95.06 201 MET A O 1
ATOM 1589 N N . GLU A 1 202 ? 15.031 -13.007 2.704 1.00 92.88 202 GLU A N 1
ATOM 1590 C CA . GLU A 1 202 ? 16.236 -13.011 3.530 1.00 92.88 202 GLU A CA 1
ATOM 1591 C C . GLU A 1 202 ? 17.397 -12.309 2.828 1.00 92.88 202 GLU A C 1
ATOM 1593 O O . GLU A 1 202 ? 17.507 -12.298 1.596 1.00 92.88 202 GLU A O 1
ATOM 1598 N N . THR A 1 203 ? 18.286 -11.738 3.634 1.00 90.75 203 THR A N 1
ATOM 1599 C CA . THR A 1 203 ? 19.613 -11.263 3.239 1.00 90.75 203 THR A CA 1
ATOM 1600 C C . THR A 1 203 ? 20.634 -12.389 3.374 1.00 90.75 203 THR A C 1
ATOM 1602 O O . THR A 1 203 ? 20.602 -13.168 4.324 1.00 90.75 203 THR A O 1
ATOM 1605 N N . PHE A 1 204 ? 21.592 -12.473 2.452 1.00 83.06 204 PHE A N 1
ATOM 1606 C CA . PHE A 1 204 ? 22.740 -13.355 2.648 1.00 83.06 204 PHE A CA 1
ATOM 1607 C C . PHE A 1 204 ? 23.625 -12.825 3.780 1.00 83.06 204 PHE A C 1
ATOM 1609 O O . PHE A 1 204 ? 24.079 -11.682 3.744 1.00 83.06 204 PHE A O 1
ATOM 1616 N N . THR A 1 205 ? 23.935 -13.679 4.751 1.00 71.50 205 THR A N 1
ATOM 1617 C CA . THR A 1 205 ? 24.941 -13.413 5.782 1.00 71.50 205 THR A CA 1
ATOM 1618 C C . THR A 1 205 ? 26.329 -13.732 5.211 1.00 71.50 205 THR A C 1
ATOM 1620 O O . THR A 1 205 ? 26.835 -14.842 5.365 1.00 71.50 205 THR A O 1
ATOM 1623 N N . GLY A 1 206 ? 26.926 -12.804 4.453 1.00 69.38 206 GLY A N 1
ATOM 1624 C CA . GLY A 1 206 ? 28.253 -13.002 3.854 1.00 69.38 206 GLY A CA 1
ATOM 1625 C C . GLY A 1 206 ? 28.590 -12.042 2.710 1.00 69.38 206 GLY A C 1
ATOM 1626 O O . GLY A 1 206 ? 27.877 -11.073 2.458 1.00 69.38 206 GLY A O 1
ATOM 1627 N N . LYS A 1 207 ? 29.700 -12.310 2.002 1.00 70.06 207 LYS A N 1
ATOM 1628 C CA . LYS A 1 207 ? 30.109 -11.505 0.837 1.00 70.06 207 LYS A CA 1
ATOM 1629 C C . LYS A 1 207 ? 29.047 -11.589 -0.275 1.00 70.06 207 LYS A C 1
ATOM 1631 O O . LYS A 1 207 ? 28.531 -12.682 -0.518 1.00 70.06 207 LYS A O 1
ATOM 1636 N N . PRO A 1 208 ? 28.752 -10.480 -0.985 1.00 74.00 208 PRO A N 1
ATOM 1637 C CA . PRO A 1 208 ? 27.827 -10.490 -2.112 1.00 74.00 208 PRO A CA 1
ATOM 1638 C C . PRO A 1 208 ? 28.233 -11.550 -3.136 1.00 74.00 208 PRO A C 1
ATOM 1640 O O . PRO A 1 208 ? 29.353 -11.529 -3.647 1.00 74.00 208 PRO A O 1
ATOM 1643 N N . VAL A 1 209 ? 27.323 -12.472 -3.451 1.00 75.62 209 VAL A N 1
ATOM 1644 C CA . VAL A 1 209 ? 27.605 -13.535 -4.419 1.00 75.62 209 VAL A CA 1
ATOM 1645 C C . VAL A 1 209 ? 27.093 -13.110 -5.787 1.00 75.62 209 VAL A C 1
ATOM 1647 O O . VAL A 1 209 ? 25.951 -12.665 -5.938 1.00 75.62 209 VAL A O 1
ATOM 1650 N N . PHE A 1 210 ? 27.942 -13.252 -6.801 1.00 86.75 210 PHE A N 1
ATOM 1651 C CA . PHE A 1 210 ? 27.545 -13.047 -8.185 1.00 86.75 210 PHE A CA 1
ATOM 1652 C C . PHE A 1 210 ? 26.661 -14.218 -8.629 1.00 86.75 210 PHE A C 1
ATOM 1654 O O . PHE A 1 210 ? 27.127 -15.349 -8.758 1.00 86.75 210 PHE A O 1
ATOM 1661 N N . ARG A 1 211 ? 25.360 -13.966 -8.796 1.00 87.62 211 ARG A N 1
ATOM 1662 C CA . ARG A 1 211 ? 24.356 -14.982 -9.142 1.00 87.62 211 ARG A CA 1
ATOM 1663 C C . ARG A 1 211 ? 23.390 -14.444 -10.192 1.00 87.62 211 ARG A C 1
ATOM 1665 O O . ARG A 1 211 ? 23.191 -13.236 -10.327 1.00 87.62 211 ARG A O 1
ATOM 1672 N N . LYS A 1 212 ? 22.762 -15.358 -10.926 1.00 92.94 212 LYS A N 1
ATOM 1673 C CA . LYS A 1 212 ? 21.650 -15.040 -11.823 1.00 92.94 212 LYS A CA 1
ATOM 1674 C C . LYS A 1 212 ? 20.412 -14.723 -10.984 1.00 92.94 212 LYS A C 1
ATOM 1676 O O . LYS A 1 212 ? 20.005 -15.545 -10.166 1.00 92.94 212 LYS A O 1
ATOM 1681 N N . CYS A 1 213 ? 19.822 -13.546 -11.173 1.00 94.44 213 CYS A N 1
ATOM 1682 C CA . CYS A 1 213 ? 18.531 -13.236 -10.568 1.00 94.44 213 CYS A CA 1
ATOM 1683 C C . CYS A 1 213 ? 17.441 -14.072 -11.247 1.00 94.44 213 CYS A C 1
ATOM 1685 O O . CYS A 1 213 ? 17.319 -14.036 -12.471 1.00 94.44 213 CYS A O 1
ATOM 1687 N N . THR A 1 214 ? 16.637 -14.805 -10.474 1.00 95.94 214 THR A N 1
ATOM 1688 C CA . THR A 1 214 ? 15.658 -15.747 -11.041 1.00 95.94 214 THR A CA 1
ATOM 1689 C C . THR A 1 214 ? 14.504 -15.043 -11.766 1.00 95.94 214 THR A C 1
ATOM 1691 O O . THR A 1 214 ? 13.950 -15.589 -12.717 1.00 95.94 214 THR A O 1
ATOM 1694 N N . LEU A 1 215 ? 14.171 -13.811 -11.366 1.00 96.31 215 LEU A N 1
ATOM 1695 C CA . LEU A 1 215 ? 13.095 -13.030 -11.986 1.00 96.31 215 LEU A CA 1
ATOM 1696 C C . LEU A 1 215 ? 13.512 -12.376 -13.307 1.00 96.31 215 LEU A C 1
ATOM 1698 O O . LEU A 1 215 ? 12.751 -12.397 -14.272 1.00 96.31 215 LEU A O 1
ATOM 1702 N N . THR A 1 216 ? 14.712 -11.788 -13.363 1.00 95.44 216 THR A N 1
ATOM 1703 C CA . THR A 1 216 ? 15.186 -11.056 -14.553 1.00 95.44 216 THR A CA 1
ATOM 1704 C C . THR A 1 216 ? 16.040 -11.897 -15.491 1.00 95.44 216 THR A C 1
ATOM 1706 O O . THR A 1 216 ? 16.233 -11.527 -16.643 1.00 95.44 216 THR A O 1
ATOM 1709 N N . GLY A 1 217 ? 16.603 -13.002 -15.002 1.00 94.00 217 GLY A N 1
ATOM 1710 C CA . GLY A 1 217 ? 17.568 -13.815 -15.731 1.00 94.00 217 GLY A CA 1
ATOM 1711 C C . GLY A 1 217 ? 18.952 -13.172 -15.883 1.00 94.00 217 GLY A C 1
ATOM 1712 O O . GLY A 1 217 ? 19.822 -13.762 -16.516 1.00 94.00 217 GLY A O 1
ATOM 1713 N N . THR A 1 218 ? 19.196 -11.994 -15.306 1.00 92.88 218 THR A N 1
ATOM 1714 C CA . THR A 1 218 ? 20.480 -11.288 -15.423 1.00 92.88 218 THR A CA 1
ATOM 1715 C C . THR A 1 218 ? 21.417 -11.641 -14.268 1.00 92.88 218 THR A C 1
ATOM 1717 O O . THR A 1 218 ? 20.999 -11.665 -13.108 1.00 92.88 218 THR A O 1
ATOM 1720 N N . SER A 1 219 ? 22.700 -11.860 -14.564 1.00 92.12 219 SER A N 1
ATOM 1721 C CA . SER A 1 219 ? 23.733 -12.083 -13.545 1.00 92.12 219 SER A CA 1
ATOM 1722 C C . SER A 1 219 ? 24.218 -10.767 -12.930 1.00 92.12 219 SER A C 1
ATOM 1724 O O . SER A 1 219 ? 24.677 -9.857 -13.631 1.00 92.12 219 SER A O 1
ATOM 1726 N N . ARG A 1 220 ? 24.085 -10.661 -11.605 1.00 88.81 220 ARG A N 1
ATOM 1727 C CA . ARG A 1 220 ? 24.440 -9.495 -10.781 1.00 88.81 220 ARG A CA 1
ATOM 1728 C C . ARG A 1 220 ? 24.867 -9.959 -9.384 1.00 88.81 220 ARG A C 1
ATOM 1730 O O . ARG A 1 220 ? 24.656 -11.111 -9.008 1.00 88.81 220 ARG A O 1
ATOM 1737 N N . PHE A 1 221 ? 25.419 -9.052 -8.582 1.00 85.75 221 PHE A N 1
ATOM 1738 C CA . PHE A 1 221 ? 25.571 -9.302 -7.149 1.00 85.75 221 PHE A CA 1
ATOM 1739 C C . PHE A 1 221 ? 24.188 -9.375 -6.496 1.00 85.75 221 PHE A C 1
ATOM 1741 O O . PHE A 1 221 ? 23.455 -8.384 -6.451 1.00 85.75 221 PHE A O 1
ATOM 1748 N N . CYS A 1 222 ? 23.820 -10.569 -6.037 1.00 86.50 222 CYS A N 1
ATOM 1749 C CA . CYS A 1 222 ? 22.556 -10.817 -5.358 1.00 86.50 222 CYS A CA 1
ATOM 1750 C C . CYS A 1 222 ? 22.825 -10.900 -3.856 1.00 86.50 222 CYS A C 1
ATOM 1752 O O . CYS A 1 222 ? 23.582 -11.753 -3.397 1.00 86.50 222 CYS A O 1
ATOM 1754 N N . LEU A 1 223 ? 22.203 -9.996 -3.102 1.00 89.38 223 LEU A N 1
ATOM 1755 C CA . LEU A 1 223 ? 22.277 -9.954 -1.638 1.00 89.38 223 LEU A CA 1
ATOM 1756 C C . LEU A 1 223 ? 21.048 -10.559 -0.967 1.00 89.38 223 LEU A C 1
ATOM 1758 O O . LEU A 1 223 ? 21.035 -10.720 0.248 1.00 89.38 223 LEU A O 1
ATOM 1762 N N . HIS A 1 224 ? 20.034 -10.900 -1.757 1.00 92.44 224 HIS A N 1
ATOM 1763 C CA . HIS A 1 224 ? 18.734 -11.289 -1.249 1.00 92.44 224 HIS A CA 1
ATOM 1764 C C . HIS A 1 224 ? 18.232 -12.541 -1.936 1.00 92.44 224 HIS A C 1
ATOM 1766 O O . HIS A 1 224 ? 18.501 -12.773 -3.121 1.00 92.44 224 HIS A O 1
ATOM 1772 N N . ARG A 1 225 ? 17.455 -13.310 -1.186 1.00 93.88 225 ARG A N 1
ATOM 1773 C CA . ARG A 1 225 ? 16.700 -14.448 -1.685 1.00 93.88 225 ARG A CA 1
ATOM 1774 C C . ARG A 1 225 ? 15.270 -14.380 -1.181 1.00 93.88 225 ARG A C 1
ATOM 1776 O O . ARG A 1 225 ? 15.013 -13.831 -0.112 1.00 93.88 225 ARG A O 1
ATOM 1783 N N . VAL A 1 226 ? 14.354 -14.919 -1.969 1.00 95.69 226 VAL A N 1
ATOM 1784 C CA . VAL A 1 226 ? 12.930 -14.971 -1.646 1.00 95.69 226 VAL A CA 1
ATOM 1785 C C . VAL A 1 226 ? 12.427 -16.402 -1.713 1.00 95.69 226 VAL A C 1
ATOM 1787 O O . VAL A 1 226 ? 12.893 -17.184 -2.541 1.00 95.69 226 VAL A O 1
ATOM 1790 N N . LYS A 1 227 ? 11.484 -16.727 -0.841 1.00 96.31 227 LYS A N 1
ATOM 1791 C CA . LYS A 1 227 ? 10.772 -17.996 -0.774 1.00 96.31 227 LYS A CA 1
ATOM 1792 C C . LYS A 1 227 ? 9.279 -17.689 -0.809 1.00 96.31 227 LYS A C 1
ATOM 1794 O O . LYS A 1 227 ? 8.839 -16.765 -0.135 1.00 96.31 227 LYS A O 1
ATOM 1799 N N . LEU A 1 228 ? 8.510 -18.421 -1.609 1.00 96.00 228 LEU A N 1
ATOM 1800 C CA . LEU A 1 228 ? 7.082 -18.119 -1.820 1.00 96.00 228 LEU A CA 1
ATOM 1801 C C . LEU A 1 228 ? 6.151 -18.854 -0.844 1.00 96.00 228 LEU A C 1
ATOM 1803 O O . LEU A 1 228 ? 4.972 -18.526 -0.739 1.00 96.00 228 LEU A O 1
ATOM 1807 N N . SER A 1 229 ? 6.683 -19.853 -0.141 1.00 94.25 229 SER A N 1
ATOM 1808 C CA . SER A 1 229 ? 5.989 -20.638 0.878 1.00 94.25 229 SER A CA 1
ATOM 1809 C C . SER A 1 229 ? 7.000 -21.283 1.827 1.00 94.25 229 SER A C 1
ATOM 1811 O O . SER A 1 229 ? 8.176 -21.432 1.490 1.00 94.25 229 SER A O 1
ATOM 1813 N N . GLU A 1 230 ? 6.559 -21.737 3.000 1.00 90.00 230 GLU A N 1
ATOM 1814 C CA . GLU A 1 230 ? 7.435 -22.381 3.992 1.00 90.00 230 GLU A CA 1
ATOM 1815 C C . GLU A 1 230 ? 8.187 -23.608 3.477 1.00 90.00 230 GLU A C 1
ATOM 1817 O O . GLU A 1 230 ? 9.307 -23.864 3.914 1.00 90.00 230 GLU A O 1
ATOM 1822 N N . LYS A 1 231 ? 7.619 -24.344 2.519 1.00 89.12 231 LYS A N 1
ATOM 1823 C CA . LYS A 1 231 ? 8.217 -25.561 1.945 1.00 89.12 231 LYS A CA 1
ATOM 1824 C C . LYS A 1 231 ? 8.839 -25.354 0.559 1.00 89.12 231 LYS A C 1
ATOM 1826 O O . LYS A 1 231 ? 9.352 -26.310 -0.004 1.00 89.12 231 LYS A O 1
ATOM 1831 N N . GLY A 1 232 ? 8.783 -24.140 0.008 1.00 90.12 232 GLY A N 1
ATOM 1832 C CA . GLY A 1 232 ? 9.272 -23.848 -1.343 1.00 90.12 232 GLY A CA 1
ATOM 1833 C C . GLY A 1 232 ? 10.796 -23.764 -1.473 1.00 90.12 232 GLY A C 1
ATOM 1834 O O . GLY A 1 232 ? 11.535 -23.906 -0.501 1.00 90.12 232 GLY A O 1
ATOM 1835 N N . ASP A 1 233 ? 11.262 -23.459 -2.680 1.00 93.44 233 ASP A N 1
ATOM 1836 C CA . ASP A 1 233 ? 12.676 -23.201 -2.960 1.00 93.44 233 ASP A CA 1
ATOM 1837 C C . ASP A 1 233 ? 13.051 -21.722 -2.796 1.00 93.44 233 ASP A C 1
ATOM 1839 O O . ASP A 1 233 ? 12.206 -20.823 -2.833 1.00 93.44 233 ASP A O 1
ATOM 1843 N N . TRP A 1 234 ? 14.352 -21.470 -2.623 1.00 94.50 234 TRP A N 1
ATOM 1844 C CA . TRP A 1 234 ? 14.917 -20.123 -2.558 1.00 94.50 234 TRP A CA 1
ATOM 1845 C C . TRP A 1 234 ? 15.269 -19.584 -3.947 1.00 94.50 234 TRP A C 1
ATOM 1847 O O . TRP A 1 234 ? 16.057 -20.177 -4.686 1.00 94.50 234 TRP A O 1
ATOM 1857 N N . TYR A 1 235 ? 14.788 -18.381 -4.251 1.00 95.06 235 TYR A N 1
ATOM 1858 C CA . TYR A 1 235 ? 15.040 -17.679 -5.506 1.00 95.06 235 TYR A CA 1
ATOM 1859 C C . TYR A 1 235 ? 15.933 -16.459 -5.289 1.00 95.06 235 TYR A C 1
ATOM 1861 O O . TYR A 1 235 ? 15.648 -15.610 -4.447 1.00 95.06 235 TYR A O 1
ATOM 1869 N N . ASN A 1 236 ? 17.012 -16.338 -6.064 1.00 94.44 236 ASN A N 1
ATOM 1870 C CA . ASN A 1 236 ? 17.963 -15.236 -5.921 1.00 94.44 236 ASN A CA 1
ATOM 1871 C C . ASN A 1 236 ? 17.415 -13.946 -6.540 1.00 94.44 236 ASN A C 1
ATOM 1873 O O . ASN A 1 236 ? 16.941 -13.934 -7.682 1.00 94.44 236 ASN A O 1
ATOM 1877 N N . LEU A 1 237 ? 17.555 -12.838 -5.816 1.00 94.75 237 LEU A N 1
ATOM 1878 C CA . LEU A 1 237 ? 17.063 -11.530 -6.224 1.00 94.75 237 LEU A CA 1
ATOM 1879 C C . LEU A 1 237 ? 18.198 -10.526 -6.426 1.00 94.75 237 LEU A C 1
ATOM 1881 O O . LEU A 1 237 ? 19.065 -10.337 -5.569 1.00 94.75 237 LEU A O 1
ATOM 1885 N N . SER A 1 238 ? 18.131 -9.811 -7.551 1.00 92.62 238 SER A N 1
ATOM 1886 C CA . SER A 1 238 ? 18.891 -8.576 -7.731 1.00 92.62 238 SER A CA 1
ATOM 1887 C C . SER A 1 238 ? 18.371 -7.492 -6.778 1.00 92.62 238 SER A C 1
ATOM 1889 O O . SER A 1 238 ? 17.221 -7.551 -6.331 1.00 92.62 238 SER A O 1
ATOM 1891 N N . ARG A 1 239 ? 19.185 -6.463 -6.500 1.00 91.88 239 ARG A N 1
ATOM 1892 C CA . ARG A 1 239 ? 18.745 -5.309 -5.692 1.00 91.88 239 ARG A CA 1
ATOM 1893 C C . ARG A 1 239 ? 17.468 -4.677 -6.255 1.00 91.88 239 ARG A C 1
ATOM 1895 O O . ARG A 1 239 ? 16.534 -4.452 -5.500 1.00 91.88 239 ARG A O 1
ATOM 1902 N N . ASN A 1 240 ? 17.405 -4.456 -7.569 1.00 92.56 240 ASN A N 1
ATOM 1903 C CA . ASN A 1 240 ? 16.239 -3.842 -8.208 1.00 92.56 240 ASN A CA 1
ATOM 1904 C C . ASN A 1 240 ? 14.975 -4.709 -8.067 1.00 92.56 240 ASN A C 1
ATOM 1906 O O . ASN A 1 240 ? 13.924 -4.201 -7.690 1.00 92.56 240 ASN A O 1
ATOM 1910 N N . SER A 1 241 ? 15.087 -6.024 -8.287 1.00 95.31 241 SER A N 1
ATOM 1911 C CA . SER A 1 241 ? 13.960 -6.948 -8.103 1.00 95.31 241 SER A CA 1
ATOM 1912 C C . SER A 1 241 ? 13.458 -6.954 -6.658 1.00 95.31 241 SER A C 1
ATOM 1914 O O . SER A 1 241 ? 12.253 -6.935 -6.439 1.00 95.31 241 SER A O 1
ATOM 1916 N N . ARG A 1 242 ? 14.372 -6.935 -5.676 1.00 95.12 242 ARG A N 1
ATOM 1917 C CA . ARG A 1 242 ? 14.027 -6.854 -4.249 1.00 95.12 242 ARG A CA 1
ATOM 1918 C C . ARG A 1 242 ? 13.248 -5.577 -3.938 1.00 95.12 242 ARG A C 1
ATOM 1920 O O . ARG A 1 242 ? 12.189 -5.676 -3.338 1.00 95.12 242 ARG A O 1
ATOM 1927 N N . VAL A 1 243 ? 13.742 -4.411 -4.357 1.00 95.62 243 VAL A N 1
ATOM 1928 C CA . VAL A 1 243 ? 13.089 -3.116 -4.077 1.00 95.62 243 VAL A CA 1
ATOM 1929 C C . VAL A 1 243 ? 11.667 -3.078 -4.647 1.00 95.62 243 VAL A C 1
ATOM 1931 O O . VAL A 1 243 ? 10.744 -2.685 -3.943 1.00 95.62 243 VAL A O 1
ATOM 1934 N N . ARG A 1 244 ? 11.467 -3.572 -5.877 1.00 97.44 244 ARG A N 1
ATOM 1935 C CA . ARG A 1 244 ? 10.134 -3.671 -6.498 1.00 97.44 244 ARG A CA 1
ATOM 1936 C C . ARG A 1 244 ? 9.179 -4.572 -5.710 1.00 97.44 244 ARG A C 1
ATOM 1938 O O . ARG A 1 244 ? 8.039 -4.190 -5.492 1.00 97.44 244 ARG A O 1
ATOM 1945 N N . ILE A 1 245 ? 9.645 -5.741 -5.264 1.00 97.62 245 ILE A N 1
ATOM 1946 C CA . ILE A 1 245 ? 8.831 -6.674 -4.465 1.00 97.62 245 ILE A CA 1
ATOM 1947 C C . ILE A 1 245 ? 8.492 -6.073 -3.102 1.00 97.62 245 ILE A C 1
ATOM 1949 O O . ILE A 1 245 ? 7.338 -6.119 -2.699 1.00 97.62 245 ILE A O 1
ATOM 1953 N N . VAL A 1 246 ? 9.476 -5.491 -2.410 1.00 96.75 246 VAL A N 1
ATOM 1954 C CA . VAL A 1 246 ? 9.280 -4.897 -1.079 1.00 96.75 246 VAL A CA 1
ATOM 1955 C C . VAL A 1 246 ? 8.263 -3.760 -1.129 1.00 96.75 246 VAL A C 1
ATOM 1957 O O . VAL A 1 246 ? 7.343 -3.770 -0.326 1.00 96.75 246 VAL A O 1
ATOM 1960 N N . ALA A 1 247 ? 8.345 -2.859 -2.114 1.00 97.75 247 ALA A N 1
ATOM 1961 C CA . ALA A 1 247 ? 7.373 -1.771 -2.251 1.00 97.75 247 ALA A CA 1
ATOM 1962 C C . ALA A 1 247 ? 5.925 -2.285 -2.399 1.00 97.75 247 ALA A C 1
ATOM 1964 O O . ALA A 1 247 ? 4.997 -1.715 -1.831 1.00 97.75 247 ALA A O 1
ATOM 1965 N N . VAL A 1 248 ? 5.733 -3.393 -3.125 1.00 98.00 248 VAL A N 1
ATOM 1966 C CA . VAL A 1 248 ? 4.419 -4.043 -3.248 1.00 98.00 248 VAL A CA 1
ATOM 1967 C C . VAL A 1 248 ? 4.016 -4.724 -1.934 1.00 98.00 248 VAL A C 1
ATOM 1969 O O . VAL A 1 248 ? 2.870 -4.595 -1.509 1.00 98.00 248 VAL A O 1
ATOM 1972 N N . CYS A 1 249 ? 4.939 -5.412 -1.254 1.00 97.81 249 CYS A N 1
ATOM 1973 C CA . CYS A 1 249 ? 4.676 -6.005 0.060 1.00 97.81 249 CYS A CA 1
ATOM 1974 C C . CYS A 1 249 ? 4.244 -4.955 1.089 1.00 97.81 249 CYS A C 1
ATOM 1976 O O . CYS A 1 249 ? 3.292 -5.204 1.826 1.00 97.81 249 CYS A O 1
ATOM 1978 N N . ASP A 1 250 ? 4.913 -3.803 1.137 1.00 97.56 250 ASP A N 1
ATOM 1979 C CA . ASP A 1 250 ? 4.598 -2.717 2.069 1.00 97.56 250 ASP A CA 1
ATOM 1980 C C . ASP A 1 250 ? 3.172 -2.201 1.826 1.00 97.56 250 ASP A C 1
ATOM 1982 O O . ASP A 1 250 ? 2.390 -2.082 2.771 1.00 97.56 250 ASP A O 1
ATOM 1986 N N . PHE A 1 251 ? 2.789 -2.015 0.555 1.00 97.62 251 PHE A N 1
ATOM 1987 C CA . PHE A 1 251 ? 1.423 -1.651 0.171 1.00 97.62 251 PHE A CA 1
ATOM 1988 C C . PHE A 1 251 ? 0.384 -2.667 0.669 1.00 97.62 251 PHE A C 1
ATOM 1990 O O . PHE A 1 251 ? -0.524 -2.307 1.420 1.00 97.62 251 PHE A O 1
ATOM 1997 N N . TYR A 1 252 ? 0.531 -3.947 0.316 1.00 96.62 252 TYR A N 1
ATOM 1998 C CA . TYR A 1 252 ? -0.427 -4.982 0.730 1.00 96.62 252 TYR A CA 1
ATOM 1999 C C . TYR A 1 252 ? -0.438 -5.218 2.243 1.00 96.62 252 TYR A C 1
ATOM 2001 O O . TYR A 1 252 ? -1.459 -5.621 2.799 1.00 96.62 252 TYR A O 1
ATOM 2009 N N . THR A 1 253 ? 0.684 -4.997 2.927 1.00 96.38 253 THR A N 1
ATOM 2010 C CA . THR A 1 253 ? 0.750 -5.080 4.391 1.00 96.38 253 THR A CA 1
ATOM 2011 C C . THR A 1 253 ? -0.088 -3.978 5.023 1.00 96.38 253 THR A C 1
ATOM 2013 O O . THR A 1 253 ? -0.912 -4.262 5.890 1.00 96.38 253 THR A O 1
ATOM 2016 N N . TYR A 1 254 ? 0.054 -2.742 4.543 1.00 96.81 254 TYR A N 1
ATOM 2017 C CA . TYR A 1 254 ? -0.728 -1.621 5.049 1.00 96.81 254 TYR A CA 1
ATOM 2018 C C . TYR A 1 254 ? -2.226 -1.777 4.759 1.00 96.81 254 TYR A C 1
ATOM 2020 O O . TYR A 1 254 ? -3.046 -1.605 5.659 1.00 96.81 254 TYR A O 1
ATOM 2028 N N . VAL A 1 255 ? -2.588 -2.215 3.547 1.00 94.06 255 VAL A N 1
ATOM 2029 C CA . VAL A 1 255 ? -3.977 -2.549 3.182 1.00 94.06 255 VAL A CA 1
ATOM 2030 C C . VAL A 1 255 ? -4.583 -3.568 4.156 1.00 94.06 255 VAL A C 1
ATOM 2032 O O . VAL A 1 255 ? -5.683 -3.355 4.666 1.00 94.06 255 VAL A O 1
ATOM 2035 N N . ARG A 1 256 ? -3.844 -4.633 4.495 1.00 93.19 256 ARG A N 1
ATOM 2036 C CA . ARG A 1 256 ? -4.295 -5.630 5.479 1.00 93.19 256 ARG A CA 1
ATOM 2037 C C . ARG A 1 256 ? -4.452 -5.044 6.880 1.00 93.19 256 ARG A C 1
ATOM 2039 O O . ARG A 1 256 ? -5.413 -5.382 7.565 1.00 93.19 256 ARG A O 1
ATOM 2046 N N . TYR A 1 257 ? -3.554 -4.158 7.308 1.00 94.00 257 TYR A N 1
ATOM 2047 C CA . TYR A 1 257 ? -3.677 -3.488 8.606 1.00 94.00 257 TYR A CA 1
ATOM 2048 C C . TYR A 1 257 ? -4.926 -2.610 8.691 1.00 94.00 257 TYR A C 1
ATOM 2050 O O . TYR A 1 257 ? -5.594 -2.614 9.726 1.00 94.00 257 TYR A O 1
ATOM 2058 N N . ILE A 1 258 ? -5.274 -1.901 7.613 1.00 92.12 258 ILE A N 1
ATOM 2059 C CA . ILE A 1 258 ? -6.516 -1.120 7.537 1.00 92.12 258 ILE A CA 1
ATOM 2060 C C . ILE A 1 258 ? -7.725 -2.049 7.702 1.00 92.12 258 ILE A C 1
ATOM 2062 O O . ILE A 1 258 ? -8.583 -1.810 8.549 1.00 92.12 258 ILE A O 1
ATOM 2066 N N . GLN A 1 259 ? -7.771 -3.147 6.948 1.00 87.31 259 GLN A N 1
ATOM 2067 C CA . GLN A 1 259 ? -8.902 -4.084 6.954 1.00 87.31 259 GLN A CA 1
ATOM 2068 C C . GLN A 1 259 ? -9.089 -4.800 8.291 1.00 87.31 259 GLN A C 1
ATOM 2070 O O . GLN A 1 259 ? -10.214 -5.031 8.724 1.00 87.31 259 GLN A O 1
ATOM 2075 N N . GLN A 1 260 ? -7.987 -5.114 8.970 1.00 89.38 260 GLN A N 1
ATOM 2076 C CA . GLN A 1 260 ? -7.999 -5.704 10.308 1.00 89.38 260 GLN A CA 1
ATOM 2077 C C . GLN A 1 260 ? -8.329 -4.681 11.409 1.00 89.38 260 GLN A C 1
ATOM 2079 O O . GLN A 1 260 ? -8.436 -5.058 12.574 1.00 89.38 260 GLN A O 1
ATOM 2084 N N . GLY A 1 261 ? -8.477 -3.393 11.074 1.00 89.00 261 GLY A N 1
ATOM 2085 C CA . GLY A 1 261 ? -8.735 -2.327 12.044 1.00 89.00 261 GLY A CA 1
ATOM 2086 C C . GLY A 1 261 ? -7.537 -2.008 12.945 1.00 89.00 261 GLY A C 1
ATOM 2087 O O . GLY A 1 261 ? -7.714 -1.466 14.035 1.00 89.00 261 GLY A O 1
ATOM 2088 N N . LEU A 1 262 ? -6.317 -2.352 12.517 1.00 91.38 262 LEU A N 1
ATOM 2089 C CA . LEU A 1 262 ? -5.083 -2.090 13.266 1.00 91.38 262 LEU A CA 1
ATOM 2090 C C . LEU A 1 262 ? -4.603 -0.639 13.119 1.00 91.38 262 LEU A C 1
ATOM 2092 O O . LEU A 1 262 ? -3.829 -0.156 13.946 1.00 91.38 262 LEU A O 1
ATOM 2096 N N . VAL A 1 263 ? -5.067 0.068 12.086 1.00 91.56 263 VAL A N 1
ATOM 2097 C CA . VAL A 1 263 ? -4.720 1.470 11.831 1.00 91.56 263 VAL A CA 1
ATOM 2098 C C . VAL A 1 263 ? -5.708 2.390 12.551 1.00 91.56 263 VAL A C 1
ATOM 2100 O O . VAL A 1 263 ? -6.902 2.362 12.272 1.00 91.56 263 VAL A O 1
ATOM 2103 N N . LYS A 1 264 ? -5.200 3.215 13.477 1.00 88.50 264 LYS A N 1
ATOM 2104 C CA . LYS A 1 264 ? -5.983 4.181 14.281 1.00 88.50 264 LYS A CA 1
ATOM 2105 C C . LYS A 1 264 ? -5.827 5.643 13.825 1.00 88.50 264 LYS A C 1
ATOM 2107 O O . LYS A 1 264 ? -6.166 6.550 14.578 1.00 88.50 264 LYS A O 1
ATOM 2112 N N . ALA A 1 265 ? -5.258 5.847 12.640 1.00 89.19 265 ALA A N 1
ATOM 2113 C CA . ALA A 1 265 ? -5.066 7.152 12.011 1.00 89.19 265 ALA A CA 1
ATOM 2114 C C . ALA A 1 265 ? -6.382 7.694 11.431 1.00 89.19 265 ALA A C 1
ATOM 2116 O O . ALA A 1 265 ? -7.330 6.928 11.224 1.00 89.19 265 ALA A O 1
ATOM 2117 N N . ASP A 1 266 ? -6.446 8.998 11.161 1.00 90.94 266 ASP A N 1
ATOM 2118 C CA . ASP A 1 266 ? -7.609 9.561 10.475 1.00 90.94 266 ASP A CA 1
ATOM 2119 C C . ASP A 1 266 ? -7.629 9.197 8.980 1.00 90.94 266 ASP A C 1
ATOM 2121 O O . ASP A 1 266 ? -6.638 8.770 8.389 1.00 90.94 266 ASP A O 1
ATOM 2125 N N . VAL A 1 267 ? -8.795 9.348 8.353 1.00 90.62 267 VAL A N 1
ATOM 2126 C CA . VAL A 1 267 ? -9.036 8.932 6.962 1.00 90.62 267 VAL A CA 1
ATOM 2127 C C . VAL A 1 267 ? -8.080 9.617 5.975 1.00 90.62 267 VAL A C 1
ATOM 2129 O O . VAL A 1 267 ? -7.665 9.003 4.992 1.00 90.62 267 VAL A O 1
ATOM 2132 N N . THR A 1 268 ? -7.691 10.863 6.245 1.00 91.06 268 THR A N 1
ATOM 2133 C CA . THR A 1 268 ? -6.780 11.640 5.397 1.00 91.06 268 THR A CA 1
ATOM 2134 C C . THR A 1 268 ? -5.342 11.159 5.556 1.00 91.06 268 THR A C 1
ATOM 2136 O O . THR A 1 268 ? -4.640 10.994 4.560 1.00 91.06 268 THR A O 1
ATOM 2139 N N . GLU A 1 269 ? -4.910 10.872 6.785 1.00 93.31 269 GLU A N 1
ATOM 2140 C CA . GLU A 1 269 ? -3.605 10.257 7.062 1.00 93.31 269 GLU A CA 1
ATOM 2141 C C . GLU A 1 269 ? -3.471 8.888 6.381 1.00 93.31 269 GLU A C 1
ATOM 2143 O O . GLU A 1 269 ? -2.458 8.611 5.736 1.00 93.31 269 GLU A O 1
ATOM 2148 N N . ILE A 1 270 ? -4.514 8.054 6.456 1.00 94.50 270 ILE A N 1
ATOM 2149 C CA . ILE A 1 270 ? -4.553 6.745 5.785 1.00 94.50 270 ILE A CA 1
ATOM 2150 C C . ILE A 1 270 ? -4.420 6.907 4.267 1.00 94.50 270 ILE A C 1
ATOM 2152 O O . ILE A 1 270 ? -3.642 6.193 3.629 1.00 94.50 270 ILE A O 1
ATOM 2156 N N . TYR A 1 271 ? -5.156 7.855 3.681 1.00 96.12 271 TYR A N 1
ATOM 2157 C CA . TYR A 1 271 ? -5.073 8.149 2.253 1.00 96.12 271 TYR A CA 1
ATOM 2158 C C . TYR A 1 271 ? -3.659 8.561 1.835 1.00 96.12 271 TYR A C 1
ATOM 2160 O O . TYR A 1 271 ? -3.113 8.012 0.875 1.00 96.12 271 TYR A O 1
ATOM 2168 N N . TRP A 1 272 ? -3.039 9.494 2.560 1.00 96.06 272 TRP A N 1
ATOM 2169 C CA . TRP A 1 272 ? -1.695 9.965 2.233 1.00 96.06 272 TRP A CA 1
ATOM 2170 C C . TRP A 1 272 ? -0.630 8.888 2.406 1.00 96.06 272 TRP A C 1
ATOM 2172 O O . TRP A 1 272 ? 0.297 8.819 1.598 1.00 96.06 272 TRP A O 1
ATOM 2182 N N . GLU A 1 273 ? -0.784 7.999 3.383 1.00 97.25 273 GLU A N 1
ATOM 2183 C CA . GLU A 1 273 ? 0.103 6.849 3.530 1.00 97.25 273 GLU A CA 1
ATOM 2184 C C . GLU A 1 273 ? -0.039 5.871 2.353 1.00 97.25 273 GLU A C 1
ATOM 2186 O O . GLU A 1 273 ? 0.963 5.409 1.799 1.00 97.25 273 GLU A O 1
ATOM 2191 N N . LEU A 1 274 ? -1.264 5.630 1.870 1.00 96.81 274 LEU A N 1
ATOM 2192 C CA . LEU A 1 274 ? -1.483 4.874 0.633 1.00 96.81 274 LEU A CA 1
ATOM 2193 C C . LEU A 1 274 ? -0.840 5.575 -0.573 1.00 96.81 274 LEU A C 1
ATOM 2195 O O . LEU A 1 274 ? -0.197 4.909 -1.383 1.00 96.81 274 LEU A O 1
ATOM 2199 N N . MET A 1 275 ? -0.938 6.904 -0.687 1.00 97.06 275 MET A N 1
ATOM 2200 C CA . MET A 1 275 ? -0.290 7.657 -1.773 1.00 97.06 275 MET A CA 1
ATOM 2201 C C . MET A 1 275 ? 1.233 7.566 -1.704 1.00 97.06 275 MET A C 1
ATOM 2203 O O . MET A 1 275 ? 1.898 7.394 -2.730 1.00 97.06 275 MET A O 1
ATOM 2207 N N . ARG A 1 276 ? 1.796 7.603 -0.494 1.00 96.62 276 ARG A N 1
ATOM 2208 C CA . ARG A 1 276 ? 3.225 7.397 -0.253 1.00 96.62 276 ARG A CA 1
ATOM 2209 C C . ARG A 1 276 ? 3.665 6.010 -0.730 1.00 96.62 276 ARG A C 1
ATOM 2211 O O . ARG A 1 276 ? 4.669 5.905 -1.434 1.00 96.62 276 ARG A O 1
ATOM 2218 N N . LEU A 1 277 ? 2.908 4.960 -0.407 1.00 97.94 277 LEU A N 1
ATOM 2219 C CA . LEU A 1 277 ? 3.184 3.579 -0.826 1.00 97.94 277 LEU A CA 1
ATOM 2220 C C . LEU A 1 277 ? 3.056 3.395 -2.349 1.00 97.94 277 LEU A C 1
ATOM 2222 O O . LEU A 1 277 ? 3.910 2.756 -2.969 1.00 97.94 277 LEU A O 1
ATOM 2226 N N . ARG A 1 278 ? 2.053 4.018 -2.983 1.00 97.56 278 ARG A N 1
ATOM 2227 C CA . ARG A 1 278 ? 1.932 4.061 -4.452 1.00 97.56 278 ARG A CA 1
ATOM 2228 C C . ARG A 1 278 ? 3.140 4.735 -5.102 1.00 97.56 278 ARG A C 1
ATOM 2230 O O . ARG A 1 278 ? 3.745 4.175 -6.013 1.00 97.56 278 ARG A O 1
ATOM 2237 N N . SER A 1 279 ? 3.558 5.886 -4.577 1.00 96.31 279 SER A N 1
ATOM 2238 C CA . SER A 1 279 ? 4.759 6.593 -5.038 1.00 96.31 279 SER A CA 1
ATOM 2239 C C . SER A 1 279 ? 6.020 5.727 -4.916 1.00 96.31 279 SER A C 1
ATOM 2241 O O . SER A 1 279 ? 6.827 5.661 -5.845 1.00 96.31 279 SER A O 1
ATOM 2243 N N . GLN A 1 280 ? 6.166 4.968 -3.824 1.00 96.94 280 GLN A N 1
ATOM 2244 C CA . GLN A 1 280 ? 7.276 4.023 -3.668 1.00 96.94 280 GLN A CA 1
ATOM 2245 C C . GLN A 1 280 ? 7.277 2.927 -4.735 1.00 96.94 280 GLN A C 1
ATOM 2247 O O . GLN A 1 280 ? 8.339 2.624 -5.283 1.00 96.94 280 GLN A O 1
ATOM 2252 N N . MET A 1 281 ? 6.116 2.365 -5.080 1.00 97.81 281 MET A N 1
ATOM 2253 C CA . MET A 1 281 ? 6.007 1.416 -6.192 1.00 97.81 281 MET A CA 1
ATOM 2254 C C . MET A 1 281 ? 6.390 2.074 -7.528 1.00 97.81 281 MET A C 1
ATOM 2256 O O . MET A 1 281 ? 7.208 1.530 -8.277 1.00 97.81 281 MET A O 1
ATOM 2260 N N . ALA A 1 282 ? 5.886 3.278 -7.806 1.00 95.75 282 ALA A N 1
ATOM 2261 C CA . ALA A 1 282 ? 6.205 4.011 -9.029 1.00 95.75 282 ALA A CA 1
ATOM 2262 C C . ALA A 1 282 ? 7.715 4.287 -9.175 1.00 95.75 282 ALA A C 1
ATOM 2264 O O . ALA A 1 282 ? 8.286 4.062 -10.247 1.00 95.75 282 ALA A O 1
ATOM 2265 N N . LEU A 1 283 ? 8.386 4.703 -8.095 1.00 95.94 283 LEU A N 1
ATOM 2266 C CA . LEU A 1 283 ? 9.835 4.926 -8.066 1.00 95.94 283 LEU A CA 1
ATOM 2267 C C . LEU A 1 283 ? 10.624 3.618 -8.204 1.00 95.94 283 LEU A C 1
ATOM 2269 O O . LEU A 1 283 ? 11.561 3.547 -9.006 1.00 95.94 283 LEU A O 1
ATOM 2273 N N . ALA A 1 284 ? 10.214 2.562 -7.496 1.00 95.94 284 ALA A N 1
ATOM 2274 C CA . ALA A 1 284 ? 10.857 1.252 -7.557 1.00 95.94 284 ALA A CA 1
ATOM 2275 C C . ALA A 1 284 ? 10.848 0.678 -8.981 1.00 95.94 284 ALA A C 1
ATOM 2277 O O . ALA A 1 284 ? 11.854 0.123 -9.441 1.00 95.94 284 ALA A O 1
ATOM 2278 N N . ARG A 1 285 ? 9.740 0.862 -9.713 1.00 92.50 285 ARG A N 1
ATOM 2279 C CA . ARG A 1 285 ? 9.617 0.492 -11.132 1.00 92.50 285 ARG A CA 1
ATOM 2280 C C . ARG A 1 285 ? 10.669 1.181 -12.002 1.00 92.50 285 ARG A C 1
ATOM 2282 O O . ARG A 1 285 ? 11.202 0.555 -12.914 1.00 92.50 285 ARG A O 1
ATOM 2289 N N . LEU A 1 286 ? 10.983 2.441 -11.709 1.00 94.38 286 LEU A N 1
ATOM 2290 C CA . LEU A 1 286 ? 11.994 3.233 -12.417 1.00 94.38 286 LEU A CA 1
ATOM 2291 C C . LEU A 1 286 ? 13.427 2.956 -11.925 1.00 94.38 286 LEU A C 1
ATOM 2293 O O . LEU A 1 286 ? 14.382 3.537 -12.433 1.00 94.38 286 LEU A O 1
ATOM 2297 N N . GLY A 1 287 ? 13.594 2.060 -10.949 1.00 90.31 287 GLY A N 1
ATOM 2298 C CA . GLY A 1 287 ? 14.886 1.732 -10.352 1.00 90.31 287 GLY A CA 1
ATOM 2299 C C . GLY A 1 287 ? 15.400 2.762 -9.351 1.00 90.31 287 GLY A C 1
ATOM 2300 O O . GLY A 1 287 ? 16.578 2.718 -8.998 1.00 90.31 287 GLY A O 1
ATOM 2301 N N . MET A 1 288 ? 14.524 3.647 -8.878 1.00 90.38 288 MET A N 1
ATOM 2302 C CA . MET A 1 288 ? 14.811 4.634 -7.844 1.00 90.38 288 MET A CA 1
ATOM 2303 C C . MET A 1 288 ? 14.353 4.112 -6.477 1.00 90.38 288 MET A C 1
ATOM 2305 O O . MET A 1 288 ? 13.353 3.405 -6.372 1.00 90.38 288 MET A O 1
ATOM 2309 N N . GLU A 1 289 ? 15.091 4.444 -5.420 1.00 78.06 289 GLU A N 1
ATOM 2310 C CA . GLU A 1 289 ? 14.751 4.075 -4.042 1.00 78.06 289 GLU A CA 1
ATOM 2311 C C . GLU A 1 289 ? 14.449 5.355 -3.260 1.00 78.06 289 GLU A C 1
ATOM 2313 O O . GLU A 1 289 ? 15.250 6.291 -3.275 1.00 78.06 289 GLU A O 1
ATOM 2318 N N . SER A 1 290 ? 13.285 5.425 -2.606 1.00 65.00 290 SER A N 1
ATOM 2319 C CA . SER A 1 290 ? 12.913 6.599 -1.814 1.00 65.00 290 SER A CA 1
ATOM 2320 C C . SER A 1 290 ? 13.804 6.678 -0.572 1.00 65.00 290 SER A C 1
ATOM 2322 O O . SER A 1 290 ? 13.674 5.855 0.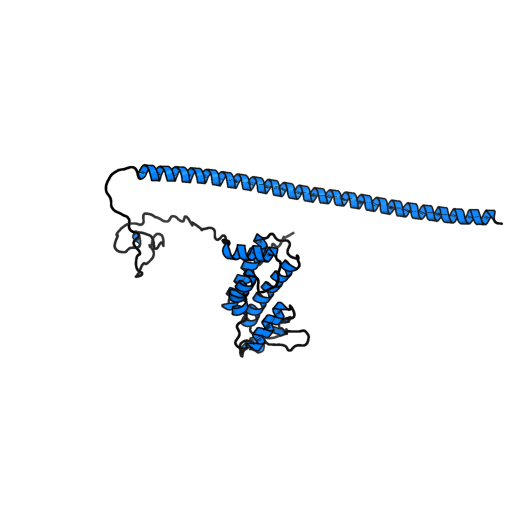337 1.00 65.00 290 SER A O 1
ATOM 2324 N N . THR A 1 291 ? 14.689 7.669 -0.489 1.00 51.59 291 THR A N 1
ATOM 2325 C CA . THR A 1 291 ? 15.418 7.973 0.747 1.00 51.59 291 THR A CA 1
ATOM 2326 C C . THR A 1 291 ? 14.499 8.737 1.695 1.00 51.59 291 THR A C 1
ATOM 2328 O O . THR A 1 291 ? 14.584 9.959 1.799 1.00 51.59 291 THR A O 1
ATOM 2331 N N . VAL A 1 292 ? 13.594 8.044 2.385 1.00 50.97 292 VAL A N 1
ATOM 2332 C CA . VAL A 1 292 ? 12.876 8.672 3.498 1.00 50.97 292 VAL A CA 1
ATOM 2333 C C . VAL A 1 292 ? 13.835 8.685 4.684 1.00 50.97 292 VAL A C 1
ATOM 2335 O O . VAL A 1 292 ? 14.062 7.660 5.328 1.00 50.97 292 VAL A O 1
ATOM 2338 N N . LYS A 1 293 ? 14.448 9.843 4.957 1.00 33.88 293 LYS A N 1
ATOM 2339 C CA . LYS A 1 293 ? 15.054 10.098 6.265 1.00 33.88 293 LYS A CA 1
ATOM 2340 C C . LYS A 1 293 ? 13.902 10.081 7.263 1.00 33.88 293 LYS A C 1
ATOM 2342 O O . LYS A 1 293 ? 13.184 11.065 7.385 1.00 33.88 293 LYS A O 1
ATOM 2347 N N . VAL A 1 294 ? 13.700 8.955 7.941 1.00 36.75 294 VAL A N 1
ATOM 2348 C CA . VAL A 1 294 ? 12.871 8.931 9.144 1.00 36.75 294 VAL A CA 1
ATOM 2349 C C . VAL A 1 294 ? 13.586 9.837 10.134 1.00 36.75 294 VAL A C 1
ATOM 2351 O O . VAL A 1 294 ? 14.619 9.465 10.693 1.00 36.75 294 VAL A O 1
ATOM 2354 N N . GLN A 1 295 ? 13.081 11.055 10.282 1.00 32.62 295 GLN A N 1
ATOM 2355 C CA . GLN A 1 295 ? 13.468 11.963 11.343 1.00 32.62 295 GLN A CA 1
ATOM 2356 C C . GLN A 1 295 ? 12.947 11.321 12.631 1.00 32.62 295 GLN A C 1
ATOM 2358 O O . GLN A 1 295 ? 11.821 11.535 13.059 1.00 32.62 295 GLN A O 1
ATOM 2363 N N . ARG A 1 296 ? 13.738 10.390 13.175 1.00 32.53 296 ARG A N 1
ATOM 2364 C CA . ARG A 1 296 ? 13.575 9.943 14.550 1.00 32.53 296 ARG A CA 1
ATOM 2365 C C . ARG A 1 296 ? 13.918 11.163 15.382 1.00 32.53 296 ARG A C 1
ATOM 2367 O O . ARG A 1 296 ? 15.093 11.511 15.470 1.00 32.53 296 ARG A O 1
ATOM 2374 N N . ASP A 1 297 ? 12.904 11.806 15.942 1.00 31.69 297 ASP A N 1
ATOM 2375 C CA . ASP A 1 297 ? 13.096 12.719 17.057 1.00 31.69 297 ASP A CA 1
ATOM 2376 C C . ASP A 1 297 ? 13.786 11.931 18.171 1.00 31.69 297 ASP A C 1
ATOM 2378 O O . ASP A 1 297 ? 13.182 11.173 18.929 1.00 31.69 297 ASP A O 1
ATOM 2382 N N . SER A 1 298 ? 15.109 12.048 18.214 1.00 32.62 298 SER A N 1
ATOM 2383 C CA . SER A 1 298 ? 15.908 11.672 19.360 1.00 32.62 298 SER A CA 1
ATOM 2384 C C . SER A 1 298 ? 15.644 12.717 20.434 1.00 32.62 298 SER A C 1
ATOM 2386 O O . SER A 1 298 ? 16.346 13.727 20.498 1.00 32.62 298 SER A O 1
ATOM 2388 N N . GLY A 1 299 ? 14.624 12.473 21.258 1.00 33.09 299 GLY A N 1
ATOM 2389 C CA . GLY A 1 299 ? 14.516 13.102 22.566 1.00 33.09 299 GLY A CA 1
ATOM 2390 C C . GLY A 1 299 ? 15.797 12.800 23.335 1.00 33.09 299 GLY A C 1
ATOM 2391 O O . GLY A 1 299 ? 16.029 11.661 23.736 1.00 33.09 299 GLY A O 1
ATOM 2392 N N . HIS A 1 300 ? 16.668 13.800 23.438 1.00 35.34 300 HIS A N 1
ATOM 2393 C CA . HIS A 1 300 ? 17.755 13.787 24.401 1.00 35.34 300 HIS A CA 1
ATOM 2394 C C . HIS A 1 300 ? 17.187 14.185 25.759 1.00 35.34 300 HIS A C 1
ATOM 2396 O O . HIS A 1 300 ? 16.369 15.103 25.851 1.00 35.34 300 HIS A O 1
ATOM 2402 N N . SER A 1 301 ? 17.625 13.403 26.741 1.00 35.09 301 SER A N 1
ATOM 2403 C CA . SER A 1 301 ? 17.431 13.513 28.182 1.00 35.09 301 SER A CA 1
ATOM 2404 C C . SER A 1 301 ? 17.634 14.909 28.756 1.00 35.09 301 SER A C 1
ATOM 2406 O O . SER A 1 301 ? 18.47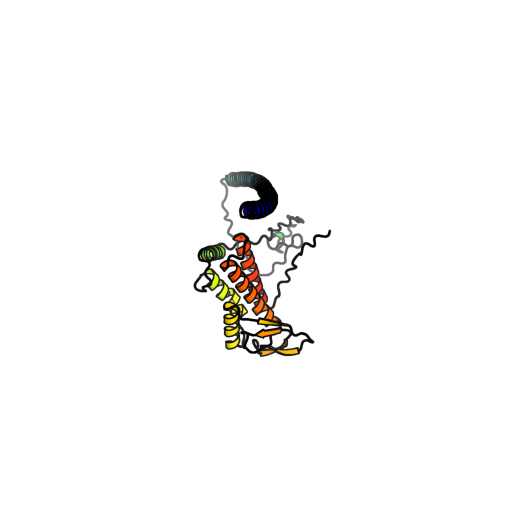3 15.659 28.207 1.00 35.09 301 SER A O 1
#

Secondary structure (DSSP, 8-state):
-HHHHHHHHHHHHHHHHHHHHHHHHHHHHHHHHHHHHHHHHHHHHHHHHHHHHHHHHHHHHHHHHHHHHHHHHHHHHHHHHHHHT----------------S--PPPTTT--SS-GGGSTT-----SS-----------PPPP-HHHHHHHHHHHHHT---TTSHHHHHHIIIIIHHHH--S-HHHHHHHHHHHHTT--EEEE-SSSPEEEE-TTT--EEEE-EEEESSTTS--EEE-HHHHHHHHHHHHHHHHHHHHHTT---S-HHHHHHHHHHHHHHHHHHHTT--------------

InterPro domains:
  IPR009449 GDP/GTP exchange factor Sec2, N-terminal [PF06428] (4-67)
  IPR040351 Guanine nucleotide exchange factor RAB3IL/RAB3IP/Sec2 [PTHR14430] (4-289)

Radius of gyration: 34.98 Å; chains: 1; bounding box: 49×89×107 Å